Protein AF-M8AW93-F1 (afdb_monomer)

Mean predicted aligned error: 7.84 Å

Solvent-accessible surface area (backbone atoms only — not comparable to full-atom values): 12312 Å² total; per-residue (Å²): 135,83,82,76,62,64,69,62,54,54,52,53,43,54,54,53,58,73,74,36,59,74,46,85,52,100,87,55,59,28,34,50,54,98,71,26,63,33,44,66,67,55,52,46,51,49,55,50,44,71,74,68,64,77,86,55,97,84,64,83,84,88,86,80,80,83,64,84,90,52,64,43,86,55,56,72,54,48,53,46,54,45,19,71,75,37,56,89,80,32,83,78,82,57,69,66,58,37,73,74,40,46,57,62,47,54,49,52,49,27,46,69,71,72,55,56,79,48,73,64,43,56,76,69,40,49,51,59,49,52,48,51,64,69,27,69,69,53,48,47,67,36,64,67,27,58,73,25,70,82,46,53,73,94,76,45,81,37,54,35,39,73,79,58,76,81,93,56,86,72,58,59,68,83,77,45,55,71,69,57,48,52,55,49,51,54,53,50,51,63,68,36,60,91,69,84,67,84,132

Foldseek 3Di:
DDPDPPVVLVVVLVVVQVPFDWDDDDPAIFGQDPQWTHGSVVVSVVVVCVVPPDDDPLDDDDDDDDDPPGDGLCDLLVLLLCCVVCVLRGDDDDLVVCVVPVLVVLQVVCVSSVNHDDPVCVVVCVSVVVCVCPPLVNVCPDPCQVANFDDQDVHNTDRSVVVRDPSDDPPCPVPDDPVRVVVVQVVVCVSCPPSPDDD

Sequence (199 aa):
MAEINHDAAEEGDRQLLSTLPKKERMWKPFFLYRGCWLTPRAVTSITLLQSQFAPRPDDVVLATFPNWHYMNKDHVRGYWEQSVAEPHRVLFLKYDDMMADAGKHVKMIAEFLRVPFTGEEVSGGAVEEVVSRCSFENLKSLLVNSSGVSDRIGGMPMENSSYFRAGKVGDWKTHLTEEMAKKLDCIVEEKLRGSGLTF

Nearest PDB structures (foldseek):
  5mex-assembly1_A  TM=8.582E-01  e=3.001E-10  Arabidopsis thaliana
  8k9y-assembly2_B  TM=8.309E-01  e=9.172E-10  Arabidopsis thaliana
  5x2b-assembly9_I  TM=7.507E-01  e=3.014E-04  Mus musculus

Secondary structure (DSSP, 8-state):
-----HHHHHHHHHHHHHHS-EE--SSS-EEEETTEEE-HHHHHHHHHHHHH----TT---------GGG--TTHHHHHHHHHHH-TTT-----HHHHHH-HHHHHHHHHHHTT-PPPHHHHHTTHHHHHHHHTSHHHHHHSHHHHT-EEE-GGGS-EEGGGG-S---TTGGGGTS-HHHHHHHHHHHHHHHTTS----

Organism: Aegilops tauschii (NCBI:txid37682)

InterPro domains:
  IPR000863 Sulfotransferase domain [PF00685] (74-196)
  IPR027417 P-loop containing nucleoside triphosphate hydrolase [G3DSA:3.40.50.300] (4-67)
  IPR027417 P-loop containing nucleoside triphosphate hydrolase [G3DSA:3.40.50.300] (68-199)
  IPR027417 P-loop containing nucleoside triphosphate hydrolase [SSF52540] (30-199)

pLDDT: mean 85.07, std 14.5, range [30.48, 98.12]

Radius of gyration: 20.53 Å; Cα contacts (8 Å, |Δi|>4): 138; chains: 1; bounding box: 44×47×45 Å

Structure (mmCIF, N/CA/C/O backbone):
data_AF-M8AW93-F1
#
_entry.id   AF-M8AW93-F1
#
loop_
_atom_site.group_PDB
_atom_site.id
_atom_site.type_symbol
_atom_site.label_atom_id
_atom_site.label_alt_id
_atom_site.label_comp_id
_atom_site.label_asym_id
_atom_site.label_entity_id
_atom_site.label_seq_id
_atom_site.pdbx_PDB_ins_code
_atom_site.Cartn_x
_atom_site.Cartn_y
_atom_site.Cartn_z
_atom_site.occupancy
_atom_site.B_iso_or_equiv
_atom_site.auth_seq_id
_atom_site.auth_comp_id
_atom_site.auth_asym_id
_atom_site.auth_atom_id
_atom_site.pdbx_PDB_model_num
ATOM 1 N N . MET A 1 1 ? 13.516 -27.901 15.321 1.00 30.48 1 MET A N 1
ATOM 2 C CA . MET A 1 1 ? 14.362 -26.937 14.591 1.00 30.48 1 MET A CA 1
ATOM 3 C C . MET A 1 1 ? 15.003 -27.700 13.451 1.00 30.48 1 MET A C 1
ATOM 5 O O . MET A 1 1 ? 15.759 -28.616 13.732 1.00 30.48 1 MET A O 1
ATOM 9 N N . ALA A 1 2 ? 14.617 -27.425 12.207 1.00 34.12 2 ALA A N 1
ATOM 10 C CA . ALA A 1 2 ? 15.331 -27.963 11.054 1.00 34.12 2 ALA A CA 1
ATOM 11 C C . ALA A 1 2 ? 16.484 -27.001 10.752 1.00 34.12 2 ALA A C 1
ATOM 13 O O . ALA A 1 2 ? 16.244 -25.813 10.539 1.00 34.12 2 ALA A O 1
ATOM 14 N N . GLU A 1 3 ? 17.719 -27.494 10.810 1.00 32.00 3 GLU A N 1
ATOM 15 C CA . GLU A 1 3 ? 18.889 -26.755 10.341 1.00 32.00 3 GLU A CA 1
ATOM 16 C C . GLU A 1 3 ? 18.734 -26.530 8.835 1.00 32.00 3 GLU A C 1
ATOM 18 O O . GLU A 1 3 ? 18.676 -27.475 8.048 1.00 32.00 3 GLU A O 1
ATOM 23 N N . ILE A 1 4 ? 18.605 -25.267 8.430 1.00 46.09 4 ILE A N 1
ATOM 24 C CA . ILE A 1 4 ? 18.638 -24.893 7.019 1.00 46.09 4 ILE A CA 1
ATOM 25 C C . ILE A 1 4 ? 20.086 -25.075 6.568 1.00 46.09 4 ILE A C 1
ATOM 27 O O . ILE A 1 4 ? 20.964 -24.308 6.960 1.00 46.09 4 ILE A O 1
ATOM 31 N N . ASN A 1 5 ? 20.337 -26.112 5.769 1.00 44.53 5 ASN A N 1
ATOM 32 C CA . ASN A 1 5 ? 21.631 -26.325 5.136 1.00 44.53 5 ASN A CA 1
ATOM 33 C C . ASN A 1 5 ? 21.857 -25.216 4.095 1.00 44.53 5 ASN A C 1
ATOM 35 O O . ASN A 1 5 ? 21.320 -25.265 2.985 1.00 44.53 5 ASN A O 1
ATOM 39 N N . HIS A 1 6 ? 22.601 -24.188 4.500 1.00 47.56 6 HIS A N 1
ATOM 40 C CA . HIS A 1 6 ? 22.801 -22.957 3.741 1.00 47.56 6 HIS A CA 1
ATOM 41 C C . HIS A 1 6 ? 23.477 -23.212 2.380 1.00 47.56 6 HIS A C 1
ATOM 43 O O . HIS A 1 6 ? 23.174 -22.519 1.409 1.00 47.56 6 HIS A O 1
ATOM 49 N N . ASP A 1 7 ? 24.303 -24.259 2.289 1.00 45.78 7 ASP A N 1
ATOM 50 C CA . ASP A 1 7 ? 25.082 -24.600 1.095 1.00 45.78 7 ASP A CA 1
ATOM 51 C C . ASP A 1 7 ? 24.220 -25.232 -0.013 1.00 45.78 7 ASP A C 1
ATOM 53 O O . ASP A 1 7 ? 24.406 -24.954 -1.197 1.00 45.78 7 ASP A O 1
ATOM 57 N N . ALA A 1 8 ? 23.217 -26.038 0.354 1.00 50.47 8 ALA A N 1
ATOM 58 C CA . ALA A 1 8 ? 22.296 -26.650 -0.609 1.00 50.47 8 ALA A CA 1
ATOM 59 C C . ALA A 1 8 ? 21.296 -25.634 -1.192 1.00 50.47 8 ALA A C 1
ATOM 61 O O . ALA A 1 8 ? 20.907 -25.739 -2.358 1.00 50.47 8 ALA A O 1
ATOM 62 N N . ALA A 1 9 ? 20.894 -24.641 -0.390 1.00 54.00 9 ALA A N 1
ATOM 63 C CA . ALA A 1 9 ? 20.022 -23.554 -0.831 1.00 54.00 9 ALA A CA 1
ATOM 64 C C . ALA A 1 9 ? 20.740 -22.626 -1.828 1.00 54.00 9 ALA A C 1
ATOM 66 O O . ALA A 1 9 ? 20.164 -22.263 -2.853 1.00 54.00 9 ALA A O 1
ATOM 67 N N . GLU A 1 10 ? 22.017 -22.309 -1.582 1.00 57.44 10 GLU A N 1
ATOM 68 C CA . GLU A 1 10 ? 22.812 -21.483 -2.496 1.00 57.44 10 GLU A CA 1
ATOM 69 C C . GLU A 1 10 ? 23.076 -22.154 -3.853 1.00 57.44 10 GLU A C 1
ATOM 71 O O . GLU A 1 10 ? 23.044 -21.478 -4.884 1.00 57.44 10 GLU A O 1
ATOM 76 N N . GLU A 1 11 ? 23.315 -23.468 -3.884 1.00 60.50 11 GLU A N 1
ATOM 77 C CA . GLU A 1 11 ? 23.553 -24.199 -5.136 1.00 60.50 11 GLU A CA 1
ATOM 78 C C . GLU A 1 11 ? 22.271 -24.312 -5.984 1.00 60.50 11 GLU A C 1
ATOM 80 O O . GLU A 1 11 ? 22.294 -24.070 -7.196 1.00 60.50 11 GLU A O 1
ATOM 85 N N . GLY A 1 12 ? 21.125 -24.586 -5.346 1.00 64.19 12 GLY A N 1
ATOM 86 C CA . GLY A 1 12 ? 19.818 -24.623 -6.013 1.00 64.19 12 GLY A CA 1
ATOM 87 C C . GLY A 1 12 ? 19.421 -23.274 -6.623 1.00 64.19 12 GLY A C 1
ATOM 88 O O . GLY A 1 12 ? 18.914 -23.214 -7.747 1.00 64.19 12 GLY A O 1
ATOM 89 N N . ASP A 1 13 ? 19.727 -22.177 -5.932 1.00 74.00 13 ASP A N 1
ATOM 90 C CA . ASP A 1 13 ? 19.487 -20.826 -6.436 1.00 74.00 13 ASP A CA 1
ATOM 91 C C . ASP A 1 13 ? 20.374 -20.480 -7.635 1.00 74.00 13 ASP A C 1
ATOM 93 O O . ASP A 1 13 ? 19.899 -19.894 -8.614 1.00 74.00 13 ASP A O 1
ATOM 97 N N . ARG A 1 14 ? 21.656 -20.869 -7.608 1.00 77.44 14 ARG A N 1
ATOM 98 C CA . ARG A 1 14 ? 22.574 -20.677 -8.744 1.00 77.44 14 ARG A CA 1
ATOM 99 C C . ARG A 1 14 ? 22.106 -21.450 -9.970 1.00 77.44 14 ARG A C 1
ATOM 101 O O . ARG A 1 14 ? 22.127 -20.901 -11.075 1.00 77.44 14 ARG A O 1
ATOM 108 N N . GLN A 1 15 ? 21.633 -22.682 -9.778 1.00 83.81 15 GLN A N 1
ATOM 109 C CA . GLN A 1 15 ? 21.078 -23.485 -10.861 1.00 83.81 15 GLN A CA 1
ATOM 110 C C . GLN A 1 15 ? 19.826 -22.826 -11.448 1.00 83.81 15 GLN A C 1
ATOM 112 O O . GLN A 1 15 ? 19.762 -22.635 -12.663 1.00 83.81 15 GLN A O 1
ATOM 117 N N . LEU A 1 16 ? 18.869 -22.400 -10.617 1.00 87.44 16 LEU A N 1
ATOM 118 C CA . LEU A 1 16 ? 17.669 -21.711 -11.095 1.00 87.44 16 LEU A CA 1
ATOM 119 C C . LEU A 1 16 ? 18.030 -20.452 -11.888 1.00 87.44 16 LEU A C 1
ATOM 121 O O . LEU A 1 16 ? 17.587 -20.297 -13.027 1.00 87.44 16 LEU A O 1
ATOM 125 N N . LEU A 1 17 ? 18.861 -19.573 -11.324 1.00 88.62 17 LEU A N 1
ATOM 126 C CA . LEU A 1 17 ? 19.260 -18.322 -11.971 1.00 88.62 17 LEU A CA 1
ATOM 127 C C . LEU A 1 17 ? 19.926 -18.561 -13.332 1.00 88.62 17 LEU A C 1
ATOM 129 O O . LEU A 1 17 ? 19.690 -17.788 -14.257 1.00 88.62 17 LEU A O 1
ATOM 133 N N . SER A 1 18 ? 20.694 -19.645 -13.487 1.00 88.12 18 SER A N 1
ATOM 134 C CA . SER A 1 18 ? 21.334 -19.992 -14.763 1.00 88.12 18 SER A CA 1
ATOM 135 C C . SER A 1 18 ? 20.341 -20.308 -15.893 1.00 88.12 18 SER A C 1
ATOM 137 O O . SER A 1 18 ? 20.674 -20.135 -17.064 1.00 88.12 18 SER A O 1
ATOM 139 N N . THR A 1 19 ? 19.116 -20.724 -15.553 1.00 92.69 19 THR A N 1
ATOM 140 C CA . THR A 1 19 ? 18.063 -21.079 -16.524 1.00 92.69 19 THR A CA 1
ATOM 141 C C . THR A 1 19 ? 17.169 -19.905 -16.925 1.00 92.69 19 THR A C 1
ATOM 143 O O . THR A 1 19 ? 16.455 -19.985 -17.925 1.00 92.69 19 THR A O 1
ATOM 146 N N . LEU A 1 20 ? 17.180 -18.812 -16.156 1.00 93.25 20 LEU A N 1
ATOM 147 C CA . LEU A 1 20 ? 16.280 -17.682 -16.368 1.00 93.25 20 LEU A CA 1
ATOM 148 C C . LEU A 1 20 ? 16.850 -16.686 -17.394 1.00 93.25 20 LEU A C 1
ATOM 150 O O . LEU A 1 20 ? 18.057 -16.427 -17.401 1.00 93.25 20 LEU A O 1
ATOM 154 N N . PRO A 1 21 ? 15.999 -16.038 -18.219 1.00 94.19 21 PRO A N 1
ATOM 155 C CA . PRO A 1 21 ? 16.443 -14.954 -19.089 1.00 94.19 21 PRO A CA 1
ATOM 156 C C . PRO A 1 21 ? 17.111 -13.834 -18.285 1.00 94.19 21 PRO A C 1
ATOM 158 O O . PRO A 1 21 ? 16.543 -13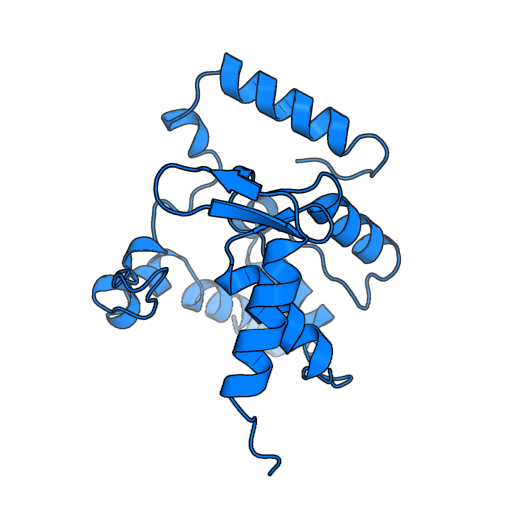.339 -17.308 1.00 94.19 21 PRO A O 1
ATOM 161 N N . LYS A 1 22 ? 18.301 -13.408 -18.722 1.00 92.12 22 LYS A N 1
ATOM 162 C CA . LYS A 1 22 ? 19.130 -12.400 -18.048 1.00 92.12 22 LYS A CA 1
ATOM 163 C C . LYS A 1 22 ? 19.185 -11.098 -18.847 1.00 92.12 22 LYS A C 1
ATOM 165 O O . LYS A 1 22 ? 19.356 -11.117 -20.064 1.00 92.12 22 LYS A O 1
ATOM 170 N N . LYS A 1 23 ? 19.111 -9.957 -18.158 1.00 88.81 23 LYS A N 1
ATOM 171 C CA . LYS A 1 23 ? 19.333 -8.620 -18.723 1.00 88.81 23 LYS A CA 1
ATOM 172 C C . LYS A 1 23 ? 20.360 -7.857 -17.897 1.00 88.81 23 LYS A C 1
ATOM 174 O O . LYS A 1 23 ? 20.153 -7.635 -16.705 1.00 88.81 23 LYS A O 1
ATOM 179 N N . GLU A 1 24 ? 21.434 -7.413 -18.542 1.00 86.75 24 GLU A N 1
ATOM 180 C CA . GLU A 1 24 ? 22.442 -6.569 -17.897 1.00 86.75 24 GLU A CA 1
ATOM 181 C C . GLU A 1 24 ? 21.905 -5.144 -17.678 1.00 86.75 24 GLU A C 1
ATOM 183 O O . GLU A 1 24 ? 21.213 -4.565 -18.523 1.00 86.75 24 GLU A O 1
ATOM 188 N N . ARG A 1 25 ? 22.201 -4.583 -16.506 1.00 77.69 25 ARG A N 1
ATOM 189 C CA . ARG A 1 25 ? 21.868 -3.212 -16.086 1.00 77.69 25 ARG A CA 1
ATOM 190 C C . ARG A 1 25 ? 23.104 -2.607 -15.415 1.00 77.69 25 ARG A C 1
ATOM 192 O O . ARG A 1 25 ? 24.044 -3.331 -15.116 1.00 77.69 25 ARG A O 1
ATOM 199 N N . MET A 1 26 ? 23.088 -1.296 -15.152 1.00 62.16 26 MET A N 1
ATOM 200 C CA . MET A 1 26 ? 24.273 -0.522 -14.728 1.00 62.16 26 MET A CA 1
ATOM 201 C C . MET A 1 26 ? 25.107 -1.132 -13.591 1.00 62.16 26 MET A C 1
ATOM 203 O O . MET A 1 26 ? 26.308 -0.904 -13.570 1.00 62.16 26 MET A O 1
ATOM 207 N N . TRP A 1 27 ? 24.505 -1.880 -12.661 1.00 65.06 27 TRP A N 1
ATOM 208 C CA . TRP A 1 27 ? 25.217 -2.345 -11.463 1.00 65.06 27 TRP A CA 1
ATOM 209 C C . TRP A 1 27 ? 25.122 -3.851 -11.204 1.00 65.06 27 TRP A C 1
ATOM 211 O O . TRP A 1 27 ? 26.040 -4.411 -10.612 1.00 65.06 27 TRP A O 1
ATOM 221 N N . LYS A 1 28 ? 24.034 -4.520 -11.615 1.00 75.75 28 LYS A N 1
ATOM 222 C CA . LYS A 1 28 ? 23.823 -5.971 -11.455 1.00 75.75 28 LYS A CA 1
ATOM 223 C C . LYS A 1 28 ? 22.889 -6.509 -12.548 1.00 75.75 28 LYS A C 1
ATOM 225 O O . LYS A 1 28 ? 22.019 -5.758 -13.000 1.00 75.75 28 LYS A O 1
ATOM 230 N N . PRO A 1 29 ? 23.012 -7.791 -12.934 1.00 85.12 29 PRO A N 1
ATOM 231 C CA . PRO A 1 29 ? 22.059 -8.429 -13.832 1.00 85.12 29 PRO A CA 1
ATOM 232 C C . PRO A 1 29 ? 20.681 -8.573 -13.179 1.00 85.12 29 PRO A C 1
ATOM 234 O O . PRO A 1 29 ? 20.562 -8.772 -11.968 1.00 85.12 29 PRO A O 1
ATOM 237 N N . PHE A 1 30 ? 19.643 -8.512 -14.007 1.00 87.19 30 PHE A N 1
ATOM 238 C CA . PHE A 1 30 ? 18.267 -8.836 -13.644 1.00 87.19 30 PHE A CA 1
ATOM 239 C C . PHE A 1 30 ? 17.842 -10.124 -14.345 1.00 87.19 30 PHE A C 1
ATOM 241 O O . PHE A 1 30 ? 18.219 -10.358 -15.493 1.00 87.19 30 PHE A O 1
ATOM 248 N N . PHE A 1 31 ? 17.023 -10.921 -13.669 1.00 90.25 31 PHE A N 1
ATOM 249 C CA . PHE A 1 31 ? 16.517 -12.203 -14.144 1.00 90.25 31 PHE A CA 1
ATOM 250 C C . PHE A 1 31 ? 15.001 -12.133 -14.280 1.00 90.25 31 PHE A C 1
ATOM 252 O O . PHE A 1 31 ? 14.321 -11.601 -13.399 1.00 90.25 31 PHE A O 1
ATOM 259 N N . LEU A 1 32 ? 14.472 -12.640 -15.391 1.00 89.81 32 LEU A N 1
ATOM 260 C CA . LEU A 1 32 ? 13.034 -12.713 -15.616 1.00 89.81 32 LEU A CA 1
ATOM 261 C C . LEU A 1 32 ? 12.466 -13.930 -14.878 1.00 89.81 32 LEU A C 1
ATOM 263 O O . LEU A 1 32 ? 12.591 -15.055 -15.353 1.00 89.81 32 LEU A O 1
ATOM 267 N N . TYR A 1 33 ? 11.818 -13.705 -13.738 1.00 88.25 33 TYR A N 1
ATOM 268 C CA . TYR A 1 33 ? 11.162 -14.743 -12.944 1.00 88.25 33 TYR A CA 1
ATOM 269 C C . TYR A 1 33 ? 9.667 -14.440 -12.823 1.00 88.25 33 TYR A C 1
ATOM 271 O O . TYR A 1 33 ? 9.281 -13.364 -12.367 1.00 88.25 33 TYR A O 1
ATOM 279 N N . ARG A 1 34 ? 8.818 -15.378 -13.268 1.00 85.50 34 ARG A N 1
ATOM 280 C CA . ARG A 1 34 ? 7.342 -15.252 -13.261 1.00 85.50 34 ARG A CA 1
ATOM 281 C C . ARG A 1 34 ? 6.830 -13.921 -13.845 1.00 85.50 34 ARG A C 1
ATOM 283 O O . ARG A 1 34 ? 5.916 -13.301 -13.315 1.00 85.50 34 ARG A O 1
ATOM 290 N N . GLY A 1 35 ? 7.452 -13.475 -14.939 1.00 84.56 35 GLY A N 1
ATOM 291 C CA . GLY A 1 35 ? 7.091 -12.246 -15.654 1.00 84.56 35 GLY A CA 1
ATOM 292 C C . GLY A 1 35 ? 7.710 -10.954 -15.104 1.00 84.56 35 GLY A C 1
ATOM 293 O O . GLY A 1 35 ? 7.574 -9.913 -15.743 1.00 84.56 35 GLY A O 1
ATOM 294 N N . CYS A 1 36 ? 8.443 -11.005 -13.986 1.00 84.75 36 CYS A N 1
ATOM 295 C CA . CYS A 1 36 ? 9.094 -9.845 -13.373 1.00 84.75 36 CYS A CA 1
ATOM 296 C C . CYS A 1 36 ? 10.611 -9.874 -13.533 1.00 84.75 36 CYS A C 1
ATOM 298 O O . CYS A 1 36 ? 11.247 -10.909 -13.348 1.00 84.75 36 CYS A O 1
ATOM 300 N N . TRP A 1 37 ? 11.199 -8.713 -13.823 1.00 86.56 37 TRP A N 1
ATOM 301 C CA . TRP A 1 37 ? 12.649 -8.540 -13.822 1.00 86.56 37 TRP A CA 1
ATOM 302 C C . TRP A 1 37 ? 13.126 -8.262 -12.401 1.00 86.56 37 TRP A C 1
ATOM 304 O O . TRP A 1 37 ? 12.869 -7.191 -11.855 1.00 86.56 37 TRP A O 1
ATOM 314 N N . LEU A 1 38 ? 13.844 -9.219 -11.819 1.00 85.12 38 LEU A N 1
ATOM 315 C CA . LEU A 1 38 ? 14.238 -9.207 -10.414 1.00 85.12 38 LEU A CA 1
ATOM 316 C C . LEU A 1 38 ? 15.750 -9.353 -10.250 1.00 85.12 38 LEU A C 1
ATOM 318 O O . LEU A 1 38 ? 16.440 -9.904 -11.106 1.00 85.12 38 LEU A O 1
ATOM 322 N N . THR A 1 39 ? 16.274 -8.861 -9.130 1.00 84.69 39 THR A N 1
ATOM 323 C CA . THR A 1 39 ? 17.669 -9.124 -8.755 1.00 84.69 39 THR A CA 1
ATOM 324 C C . THR A 1 39 ? 17.830 -10.589 -8.321 1.00 84.69 39 THR A C 1
ATOM 326 O O . THR A 1 39 ? 16.856 -11.176 -7.845 1.00 84.69 39 THR A O 1
ATOM 329 N N . PRO A 1 40 ? 19.040 -11.178 -8.399 1.00 85.12 40 PRO A N 1
ATOM 330 C CA . PRO A 1 40 ? 19.299 -12.539 -7.919 1.00 85.12 40 PRO A CA 1
ATOM 331 C C . PRO A 1 40 ? 18.771 -12.788 -6.508 1.00 85.12 40 PRO A C 1
ATOM 333 O O . PRO A 1 40 ? 18.030 -13.733 -6.272 1.00 85.12 40 PRO A O 1
ATOM 336 N N . ARG A 1 41 ? 19.071 -11.857 -5.591 1.00 83.00 41 ARG A N 1
ATOM 337 C CA . ARG A 1 41 ? 18.625 -11.923 -4.198 1.00 83.00 41 ARG A CA 1
ATOM 338 C C . ARG A 1 41 ? 17.103 -11.950 -4.087 1.00 83.00 41 ARG A C 1
ATOM 340 O O . ARG A 1 41 ? 16.586 -12.699 -3.276 1.00 83.00 41 ARG A O 1
ATOM 347 N N . ALA A 1 42 ? 16.390 -11.159 -4.890 1.00 85.38 42 ALA A N 1
ATOM 348 C CA . ALA A 1 42 ? 14.931 -11.165 -4.875 1.00 85.38 42 ALA A CA 1
ATOM 349 C C . ALA A 1 42 ? 14.356 -12.494 -5.391 1.00 85.38 42 ALA A C 1
ATOM 351 O O . ALA A 1 42 ? 13.407 -12.993 -4.798 1.00 85.38 42 ALA A O 1
ATOM 352 N N . VAL A 1 43 ? 14.939 -13.092 -6.439 1.00 87.50 43 VAL A N 1
ATOM 353 C CA . VAL A 1 43 ? 14.517 -14.417 -6.934 1.00 87.50 43 VAL A CA 1
ATOM 354 C C . VAL A 1 43 ? 14.708 -15.479 -5.849 1.00 87.50 43 VAL A C 1
ATOM 356 O O . VAL A 1 43 ? 13.733 -16.136 -5.497 1.00 87.50 43 VAL A O 1
ATOM 359 N N . THR A 1 44 ? 15.905 -15.561 -5.257 1.00 87.44 44 THR A N 1
ATOM 360 C CA . THR A 1 44 ? 16.221 -16.422 -4.101 1.00 87.44 44 THR A CA 1
ATOM 361 C C . THR A 1 44 ? 15.260 -16.207 -2.931 1.00 87.44 44 THR A C 1
ATOM 363 O O . THR A 1 44 ? 14.720 -17.146 -2.357 1.00 87.44 44 THR A O 1
ATOM 366 N N . SER A 1 45 ? 15.009 -14.955 -2.539 1.00 86.62 45 SER A N 1
ATOM 367 C CA . SER A 1 45 ? 14.103 -14.679 -1.422 1.00 86.62 45 SER A CA 1
ATOM 368 C C . SER A 1 45 ? 12.675 -15.129 -1.730 1.00 86.62 45 SER A C 1
ATOM 370 O O . SER A 1 45 ? 11.998 -15.636 -0.842 1.00 86.62 45 SER A O 1
ATOM 372 N N . ILE A 1 46 ? 12.212 -14.992 -2.976 1.00 88.75 46 ILE A N 1
ATOM 373 C CA . ILE A 1 46 ? 10.877 -15.448 -3.375 1.00 88.75 46 ILE A CA 1
ATOM 374 C C . ILE A 1 46 ? 10.792 -16.976 -3.381 1.00 88.75 46 ILE A C 1
ATOM 376 O O . ILE A 1 46 ? 9.794 -17.507 -2.900 1.00 88.75 46 ILE A O 1
ATOM 380 N N . THR A 1 47 ? 11.791 -17.691 -3.902 1.00 89.12 47 THR A N 1
ATOM 381 C CA . THR A 1 47 ? 11.802 -19.167 -3.889 1.00 89.12 47 THR A CA 1
ATOM 382 C C . THR A 1 47 ? 11.833 -19.706 -2.462 1.00 89.12 47 THR A C 1
ATOM 384 O O . THR A 1 47 ? 11.083 -20.626 -2.125 1.00 89.12 47 THR A O 1
ATOM 387 N N . LEU A 1 48 ? 12.625 -19.079 -1.591 1.00 89.25 48 LEU A N 1
ATOM 388 C CA . LEU A 1 48 ? 12.679 -19.410 -0.172 1.00 89.25 48 LEU A CA 1
ATOM 389 C C . LEU A 1 48 ? 11.334 -19.165 0.523 1.00 89.25 48 LEU A C 1
ATOM 391 O O . LEU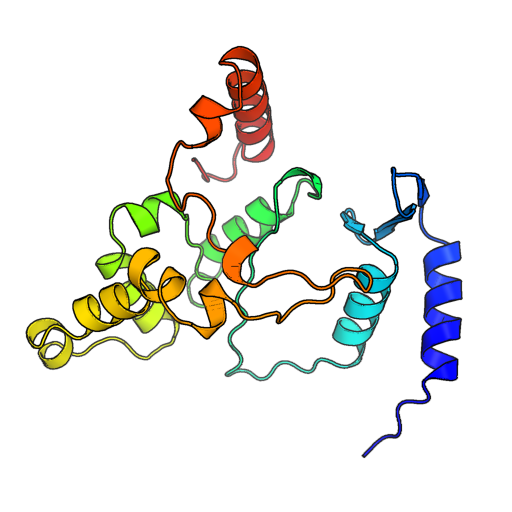 A 1 48 ? 10.800 -20.064 1.166 1.00 89.25 48 LEU A O 1
ATOM 395 N N . LEU A 1 49 ? 10.739 -17.982 0.340 1.00 90.25 49 LEU A N 1
ATOM 396 C CA . LEU A 1 49 ? 9.417 -17.677 0.890 1.00 90.25 49 LEU A CA 1
ATOM 397 C C . LEU A 1 49 ? 8.364 -18.667 0.379 1.00 90.25 49 LEU A C 1
ATOM 399 O O . LEU A 1 49 ? 7.592 -19.188 1.168 1.00 90.25 49 LEU A O 1
ATOM 403 N N . GLN A 1 50 ? 8.357 -18.997 -0.912 1.00 89.88 50 GLN A N 1
ATOM 404 C CA . GLN A 1 50 ? 7.390 -19.944 -1.481 1.00 89.88 50 GLN A CA 1
ATOM 405 C C . GLN A 1 50 ? 7.532 -21.369 -0.937 1.00 89.88 50 GLN A C 1
ATOM 407 O O . GLN A 1 50 ? 6.545 -22.099 -0.912 1.00 89.88 50 GLN A O 1
ATOM 412 N N . SER A 1 51 ? 8.737 -21.773 -0.532 1.00 90.94 51 SER A N 1
ATOM 413 C CA . SER A 1 51 ? 8.996 -23.116 -0.000 1.00 90.94 51 SER A CA 1
ATOM 414 C C . SER A 1 51 ? 8.797 -23.222 1.511 1.00 90.94 51 SER A C 1
ATOM 416 O O . SER A 1 51 ? 8.483 -24.305 1.997 1.00 90.94 51 SER A O 1
ATOM 418 N N . GLN A 1 52 ? 8.977 -22.126 2.254 1.00 93.88 52 GLN A N 1
ATOM 419 C CA . GLN A 1 52 ? 9.025 -22.159 3.720 1.00 93.88 52 GLN A CA 1
ATOM 420 C C . GLN A 1 52 ? 7.906 -21.374 4.405 1.00 93.88 52 GLN A C 1
ATOM 422 O O . GLN A 1 52 ? 7.602 -21.641 5.567 1.00 93.88 52 GLN A O 1
ATOM 427 N N . PHE A 1 53 ? 7.294 -20.401 3.730 1.00 93.50 53 PHE A N 1
ATOM 428 C CA . PHE A 1 53 ? 6.248 -19.585 4.331 1.00 93.50 53 PHE A CA 1
ATOM 429 C C . PHE A 1 53 ? 4.920 -20.347 4.356 1.00 93.50 53 PHE A C 1
ATOM 431 O O . PHE A 1 53 ? 4.307 -20.596 3.318 1.00 93.50 53 PHE A O 1
ATOM 438 N N . ALA A 1 54 ? 4.468 -20.689 5.560 1.00 94.62 54 ALA A N 1
ATOM 439 C CA . ALA A 1 54 ? 3.154 -21.263 5.808 1.00 94.62 54 ALA A CA 1
ATOM 440 C C . ALA A 1 54 ? 2.234 -20.174 6.393 1.00 94.62 54 ALA A C 1
ATOM 442 O O . ALA A 1 54 ? 2.348 -19.888 7.588 1.00 94.62 54 ALA A O 1
ATOM 443 N N . PRO A 1 55 ? 1.357 -19.544 5.584 1.00 93.50 55 PRO A N 1
ATOM 444 C CA . PRO A 1 55 ? 0.453 -18.515 6.081 1.00 93.50 55 PRO A CA 1
ATOM 445 C C . PRO A 1 55 ? -0.567 -19.117 7.042 1.00 93.50 55 PRO A C 1
ATOM 447 O O . PRO A 1 55 ? -1.108 -20.203 6.813 1.00 93.50 55 PRO A O 1
ATOM 450 N N . ARG A 1 56 ? -0.869 -18.374 8.097 1.00 95.00 56 ARG A N 1
ATOM 451 C CA . ARG A 1 56 ? -1.950 -18.672 9.029 1.00 95.00 56 ARG A CA 1
ATOM 452 C C . ARG A 1 56 ? -3.214 -17.909 8.621 1.00 95.00 56 ARG A C 1
ATOM 454 O O . ARG A 1 56 ? -3.116 -16.875 7.961 1.00 95.00 56 ARG A O 1
ATOM 461 N N . PRO A 1 57 ? -4.412 -18.382 9.004 1.00 92.00 57 PRO A N 1
ATOM 462 C CA . PRO A 1 57 ? -5.663 -17.701 8.661 1.00 92.00 57 PRO A CA 1
ATOM 463 C C . PRO A 1 57 ? -5.787 -16.270 9.210 1.00 92.00 57 PRO A C 1
ATOM 465 O O . PRO A 1 57 ? -6.559 -15.486 8.669 1.00 92.00 57 PRO A O 1
ATOM 468 N N . ASP A 1 58 ? -5.059 -15.949 10.280 1.00 91.19 58 ASP A N 1
ATOM 469 C CA . ASP A 1 58 ? -5.018 -14.648 10.955 1.00 91.19 58 ASP A CA 1
ATOM 470 C C . ASP A 1 58 ? -3.869 -13.742 10.478 1.00 91.19 58 ASP A C 1
ATOM 472 O O . ASP A 1 58 ? -3.732 -12.616 10.959 1.00 91.19 58 ASP A O 1
ATOM 476 N N . ASP A 1 59 ? -3.042 -14.201 9.533 1.00 94.38 59 ASP A N 1
ATOM 477 C CA . ASP A 1 59 ? -1.977 -13.374 8.974 1.00 94.38 59 ASP A CA 1
ATOM 478 C C . ASP A 1 59 ? -2.552 -12.276 8.069 1.00 94.38 59 ASP A C 1
ATOM 480 O O . ASP A 1 59 ? -3.410 -12.506 7.215 1.00 94.38 59 ASP A O 1
ATOM 484 N N . VAL A 1 60 ? -1.999 -11.072 8.206 1.00 94.31 60 VAL A N 1
ATOM 485 C CA . VAL A 1 60 ? -2.308 -9.926 7.349 1.00 94.31 60 VAL A CA 1
ATOM 486 C C . VAL A 1 60 ? -1.080 -9.600 6.518 1.00 94.31 60 VAL A C 1
ATOM 488 O O . VAL A 1 60 ? -0.004 -9.328 7.051 1.00 94.31 60 VAL A O 1
ATOM 491 N N . VAL A 1 61 ? -1.244 -9.596 5.197 1.00 94.44 61 VAL A N 1
ATOM 492 C CA . VAL A 1 61 ? -0.167 -9.270 4.259 1.00 94.44 61 VAL A CA 1
ATOM 493 C C . VAL A 1 61 ? -0.392 -7.873 3.694 1.00 94.44 61 VAL A C 1
ATOM 495 O O . VAL A 1 61 ? -1.366 -7.631 2.984 1.00 94.44 61 VAL A O 1
ATOM 498 N N . LEU A 1 62 ? 0.544 -6.961 3.965 1.00 93.38 62 LEU A N 1
ATOM 499 C CA . LEU A 1 62 ? 0.611 -5.671 3.287 1.00 93.38 62 LEU A CA 1
ATOM 500 C C . LEU A 1 62 ? 1.397 -5.827 1.980 1.00 93.38 62 LEU A C 1
ATOM 502 O O . LEU A 1 62 ? 2.614 -6.010 1.993 1.00 93.38 62 LEU A O 1
ATOM 506 N N . ALA A 1 63 ? 0.701 -5.736 0.849 1.00 90.56 63 ALA A N 1
ATOM 507 C CA . ALA A 1 63 ? 1.315 -5.748 -0.472 1.00 90.56 63 ALA A CA 1
ATOM 508 C C . ALA A 1 63 ? 1.463 -4.315 -1.000 1.00 90.56 63 ALA A C 1
ATOM 510 O O . ALA A 1 63 ? 0.475 -3.614 -1.211 1.00 90.56 63 ALA A O 1
ATOM 511 N N . THR A 1 64 ? 2.702 -3.883 -1.238 1.00 85.75 64 THR A N 1
ATOM 512 C CA . THR A 1 64 ? 3.014 -2.604 -1.890 1.00 85.75 64 THR A CA 1
ATOM 513 C C . THR A 1 64 ? 3.956 -2.830 -3.064 1.00 85.75 64 THR A C 1
ATOM 515 O O . THR A 1 64 ? 4.651 -3.846 -3.150 1.00 85.75 64 THR A O 1
ATOM 518 N N . PHE A 1 65 ? 3.975 -1.879 -3.995 1.00 74.25 65 PHE A N 1
ATOM 519 C CA . PHE A 1 65 ? 4.791 -1.982 -5.198 1.00 74.25 65 PHE A CA 1
ATOM 520 C C . PHE A 1 65 ? 5.855 -0.884 -5.200 1.00 74.25 65 PHE A C 1
ATOM 522 O O . PHE A 1 65 ? 5.507 0.298 -5.258 1.00 74.25 65 PHE A O 1
ATOM 529 N N . PRO A 1 66 ? 7.152 -1.232 -5.167 1.00 61.19 66 PRO A N 1
ATOM 530 C CA . PRO A 1 66 ? 8.198 -0.244 -5.354 1.00 61.19 66 PRO A CA 1
ATOM 531 C C . PRO A 1 66 ? 8.230 0.163 -6.830 1.00 61.19 66 PRO A C 1
ATOM 533 O O . PRO A 1 66 ? 8.477 -0.681 -7.681 1.00 61.19 66 PRO A O 1
ATOM 536 N N . ASN A 1 67 ? 7.986 1.448 -7.108 1.00 54.19 67 ASN A N 1
ATOM 537 C CA . ASN A 1 67 ? 8.206 2.170 -8.371 1.00 54.19 67 ASN A CA 1
ATOM 538 C C . ASN A 1 67 ? 7.944 1.395 -9.689 1.00 54.19 67 ASN A C 1
ATOM 540 O O . ASN A 1 67 ? 8.673 0.483 -10.067 1.00 54.19 67 ASN A O 1
ATOM 544 N N . TRP A 1 68 ? 6.997 1.894 -10.492 1.00 53.09 68 TRP A N 1
ATOM 545 C CA . TRP A 1 68 ? 6.431 1.314 -11.734 1.00 53.09 68 TRP A CA 1
ATOM 546 C C . TRP A 1 68 ? 7.401 0.717 -12.786 1.00 53.09 68 TRP A C 1
ATOM 548 O O . TRP A 1 68 ? 6.994 -0.036 -13.669 1.00 53.09 68 TRP A O 1
ATOM 558 N N . HIS A 1 69 ? 8.697 1.025 -12.716 1.00 49.47 69 HIS A N 1
ATOM 559 C CA . HIS A 1 69 ? 9.720 0.623 -13.686 1.00 49.47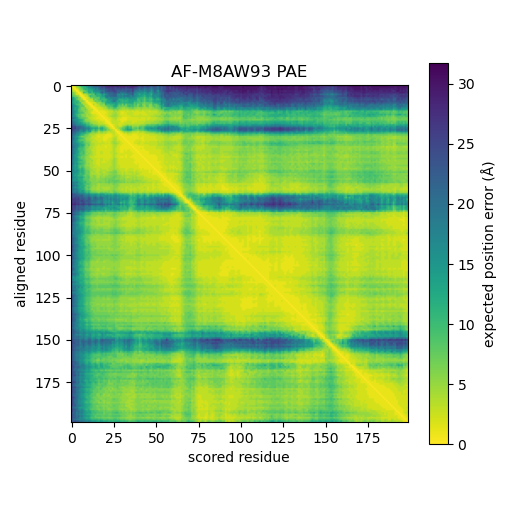 69 HIS A CA 1
ATOM 560 C C . HIS A 1 69 ? 10.077 -0.877 -13.655 1.00 49.47 69 HIS A C 1
ATOM 562 O O . HIS A 1 69 ? 10.731 -1.359 -14.581 1.00 49.47 69 HIS A O 1
ATOM 568 N N . TYR A 1 70 ? 9.648 -1.620 -12.629 1.00 51.75 70 TYR A N 1
ATOM 569 C CA . TYR A 1 70 ? 9.948 -3.051 -12.460 1.00 51.75 70 TYR A CA 1
ATOM 570 C C . TYR A 1 70 ? 8.786 -3.993 -12.829 1.00 51.75 70 TYR A C 1
ATOM 572 O O . TYR A 1 70 ? 8.881 -5.200 -12.612 1.00 51.75 70 TYR A O 1
ATOM 580 N N . MET A 1 71 ? 7.680 -3.470 -13.371 1.00 55.91 71 MET A N 1
ATOM 581 C CA . MET A 1 71 ? 6.401 -4.190 -13.364 1.00 55.91 71 MET A CA 1
ATOM 582 C C . MET A 1 71 ? 6.130 -5.077 -14.589 1.00 55.91 71 MET A C 1
ATOM 584 O O . MET A 1 71 ? 6.218 -4.628 -15.736 1.00 55.91 71 MET A O 1
ATOM 588 N N . ASN A 1 72 ? 5.673 -6.309 -14.320 1.00 60.28 72 ASN A N 1
ATOM 589 C CA . ASN A 1 72 ? 4.820 -7.085 -15.226 1.00 60.28 72 ASN A CA 1
ATOM 590 C C . ASN A 1 72 ? 3.439 -6.401 -15.360 1.00 60.28 72 ASN A C 1
ATOM 592 O O . ASN A 1 72 ? 2.995 -5.701 -14.448 1.00 60.28 72 ASN A O 1
ATOM 596 N N . LYS A 1 73 ? 2.760 -6.596 -16.495 1.00 57.19 73 LYS A N 1
ATOM 597 C CA . LYS A 1 73 ? 1.476 -5.970 -16.854 1.00 57.19 73 LYS A CA 1
ATOM 598 C C . LYS A 1 73 ? 0.332 -6.282 -15.874 1.00 57.19 73 LYS A C 1
ATOM 600 O O . LYS A 1 73 ? -0.598 -5.487 -15.797 1.00 57.19 73 LYS A O 1
ATOM 605 N N . ASP A 1 74 ? 0.443 -7.348 -15.084 1.00 67.25 74 ASP A N 1
ATOM 606 C CA . ASP A 1 74 ? -0.706 -7.933 -14.380 1.00 67.25 74 ASP A CA 1
ATOM 607 C C . ASP A 1 74 ? -0.769 -7.644 -12.871 1.00 67.25 74 ASP A C 1
ATOM 609 O O . ASP A 1 74 ? -1.717 -8.056 -12.216 1.00 67.25 74 ASP A O 1
ATOM 613 N N . HIS A 1 75 ? 0.198 -6.942 -12.269 1.00 76.12 75 HIS A N 1
ATOM 614 C CA . HIS A 1 75 ? 0.253 -6.856 -10.798 1.00 76.12 75 HIS A CA 1
ATOM 615 C C . HIS A 1 75 ? -0.820 -5.963 -10.173 1.00 76.12 75 HIS A C 1
ATOM 617 O O . HIS A 1 75 ? -1.599 -6.442 -9.355 1.00 76.12 75 HIS A O 1
ATOM 623 N N . VAL A 1 76 ? -0.886 -4.679 -10.542 1.00 83.38 76 VAL A N 1
ATOM 624 C CA . VAL A 1 76 ? -1.914 -3.776 -9.986 1.00 83.38 76 VAL A CA 1
ATOM 625 C C . VAL A 1 76 ? -3.304 -4.264 -10.367 1.00 83.38 76 VAL A C 1
ATOM 627 O O . VAL A 1 76 ? -4.197 -4.321 -9.528 1.00 83.38 76 VAL A O 1
ATOM 630 N N . ARG A 1 77 ? -3.449 -4.684 -11.626 1.00 85.81 77 ARG A N 1
ATOM 631 C CA . ARG A 1 77 ? -4.689 -5.232 -12.159 1.00 85.81 77 ARG A CA 1
ATOM 632 C C . ARG A 1 77 ? -5.128 -6.494 -11.415 1.00 85.81 77 ARG A C 1
ATOM 634 O O . ARG A 1 77 ? -6.281 -6.563 -11.022 1.00 85.81 77 ARG A O 1
ATOM 641 N N . GLY A 1 78 ? -4.226 -7.439 -11.157 1.00 88.62 78 GLY A N 1
ATOM 642 C CA . GLY A 1 78 ? -4.552 -8.682 -10.459 1.00 88.62 78 GLY A CA 1
ATOM 643 C C . GLY A 1 78 ? -5.003 -8.454 -9.016 1.00 88.62 78 GLY A C 1
ATOM 644 O O . GLY A 1 78 ? -6.004 -9.025 -8.598 1.00 88.62 78 GLY A O 1
ATOM 645 N N . TYR A 1 79 ? -4.332 -7.573 -8.262 1.00 91.00 79 TYR A N 1
ATOM 646 C CA . TYR A 1 79 ? -4.793 -7.217 -6.910 1.00 91.00 79 TYR A CA 1
ATOM 647 C C . TYR A 1 79 ? -6.122 -6.455 -6.928 1.00 91.00 79 TYR A C 1
ATOM 649 O O . TYR A 1 79 ? -6.958 -6.675 -6.054 1.00 91.00 79 TYR A O 1
ATOM 657 N N . TRP A 1 80 ? -6.337 -5.591 -7.922 1.00 92.69 80 TRP A N 1
ATOM 658 C CA . TRP A 1 80 ? -7.613 -4.910 -8.115 1.00 92.69 80 TRP A CA 1
ATOM 659 C C . TRP A 1 80 ? -8.747 -5.899 -8.406 1.00 92.69 80 TRP A C 1
ATOM 661 O O . TRP A 1 80 ? -9.743 -5.913 -7.687 1.00 92.69 80 TRP A O 1
ATOM 671 N N . GLU A 1 81 ? -8.578 -6.771 -9.399 1.00 93.12 81 GLU A N 1
ATOM 672 C CA . GLU A 1 81 ? -9.563 -7.792 -9.766 1.00 93.12 81 GLU A CA 1
ATOM 673 C C . GLU A 1 81 ? -9.866 -8.715 -8.576 1.00 93.12 81 GLU A C 1
ATOM 675 O O . GLU A 1 81 ? -11.034 -8.990 -8.297 1.00 93.12 81 GLU A O 1
ATOM 680 N N . GLN A 1 82 ? -8.846 -9.105 -7.802 1.00 94.69 82 GLN A N 1
ATOM 681 C CA . GLN A 1 82 ? -9.040 -9.892 -6.583 1.00 94.69 82 GLN A CA 1
ATOM 682 C C . GLN A 1 82 ? -9.795 -9.117 -5.497 1.00 94.69 82 GLN A C 1
ATOM 684 O O . GLN A 1 82 ? -10.617 -9.706 -4.807 1.00 94.69 82 GLN A O 1
ATOM 689 N N . SER A 1 83 ? -9.559 -7.812 -5.342 1.00 95.75 83 SER A N 1
ATOM 690 C CA . SER A 1 83 ? -10.302 -6.988 -4.375 1.00 95.75 83 SER A CA 1
ATOM 691 C C . SER A 1 83 ? -11.775 -6.827 -4.738 1.00 95.75 83 SER A C 1
ATOM 693 O O . SER A 1 83 ? -12.625 -6.774 -3.854 1.00 95.75 83 SER A O 1
ATOM 695 N N . VAL A 1 84 ? -12.088 -6.816 -6.036 1.00 95.56 84 VAL A N 1
ATOM 696 C CA . VAL A 1 84 ? -13.469 -6.806 -6.526 1.00 95.56 84 VAL A CA 1
ATOM 697 C C . VAL A 1 84 ? -14.124 -8.173 -6.309 1.00 95.56 84 VAL A C 1
ATOM 699 O O . VAL A 1 84 ? -15.276 -8.236 -5.886 1.00 95.56 84 VAL A O 1
ATOM 702 N N . ALA A 1 85 ? -13.401 -9.265 -6.572 1.00 97.00 85 ALA A N 1
ATOM 703 C CA . ALA A 1 85 ? -13.917 -10.626 -6.424 1.00 97.00 85 ALA A CA 1
ATOM 704 C C . ALA A 1 85 ? -14.056 -11.072 -4.954 1.00 97.00 85 ALA A C 1
ATOM 706 O O . ALA A 1 85 ? -15.026 -11.737 -4.594 1.00 97.00 85 ALA A O 1
ATOM 707 N N . GLU A 1 86 ? -13.102 -10.704 -4.096 1.00 96.56 86 GLU A N 1
ATOM 708 C CA . GLU A 1 86 ? -13.008 -11.111 -2.690 1.00 96.56 86 GLU A CA 1
ATOM 709 C C . GLU A 1 86 ? -12.761 -9.903 -1.757 1.00 96.56 86 GLU A C 1
ATOM 711 O O . GLU A 1 86 ? -11.737 -9.841 -1.068 1.00 96.56 86 GLU A O 1
ATOM 716 N N . PRO A 1 87 ? -13.705 -8.948 -1.648 1.00 94.62 87 PRO A N 1
ATOM 717 C CA . PRO A 1 87 ? -13.511 -7.712 -0.873 1.00 94.62 87 PRO A CA 1
ATOM 718 C C . PRO A 1 87 ? -13.311 -7.946 0.633 1.00 94.62 87 PRO A C 1
ATOM 720 O O . PRO A 1 87 ? -12.801 -7.091 1.348 1.00 94.62 87 PRO A O 1
ATOM 723 N N . HIS A 1 88 ? -13.693 -9.123 1.135 1.00 93.31 88 HIS A N 1
ATOM 724 C CA . HIS A 1 88 ? -13.485 -9.526 2.526 1.00 93.31 88 HIS A CA 1
ATOM 725 C C . HIS A 1 88 ? -12.079 -10.087 2.802 1.00 93.31 88 HIS A C 1
ATOM 727 O O . HIS A 1 88 ? -11.753 -10.321 3.966 1.00 93.31 88 HIS A O 1
ATOM 733 N N . ARG A 1 89 ? -11.285 -10.338 1.751 1.00 94.44 89 ARG A N 1
ATOM 734 C CA . ARG A 1 89 ? -9.940 -10.929 1.804 1.00 94.44 89 ARG A CA 1
ATOM 735 C C . ARG A 1 89 ? -8.867 -9.999 1.242 1.00 94.44 89 ARG A C 1
ATOM 737 O O . ARG A 1 89 ? -7.718 -10.084 1.664 1.00 94.44 89 ARG A O 1
ATOM 744 N N . VAL A 1 90 ? -9.225 -9.117 0.308 1.00 96.62 90 VAL A N 1
ATOM 745 C CA . VAL A 1 90 ? -8.303 -8.146 -0.291 1.00 96.62 90 VAL A CA 1
ATOM 746 C C . VAL A 1 90 ? -8.912 -6.748 -0.234 1.00 96.62 90 VAL A C 1
ATOM 748 O O . VAL A 1 90 ? -9.887 -6.460 -0.921 1.00 96.62 90 VAL A O 1
ATOM 751 N N . LEU A 1 91 ? -8.293 -5.865 0.553 1.00 96.94 91 LEU A N 1
ATOM 752 C CA . LEU A 1 91 ? -8.586 -4.433 0.565 1.00 96.94 91 LEU A CA 1
ATOM 753 C C . LEU A 1 91 ? -7.625 -3.707 -0.380 1.00 96.94 91 LEU A C 1
ATOM 755 O O . LEU A 1 91 ? -6.413 -3.712 -0.163 1.00 96.94 91 LEU A O 1
ATOM 759 N N . PHE A 1 92 ? -8.161 -3.065 -1.418 1.00 95.69 92 PHE A N 1
ATOM 760 C CA . PHE A 1 92 ? -7.375 -2.251 -2.343 1.00 95.69 92 PHE A CA 1
ATOM 761 C C . PHE A 1 92 ? -7.439 -0.775 -1.944 1.00 95.69 92 PHE A C 1
ATOM 763 O O . PHE A 1 92 ? -8.521 -0.207 -1.810 1.00 95.69 92 PHE A O 1
ATOM 770 N N . LEU A 1 93 ? -6.274 -0.147 -1.775 1.00 94.75 93 LEU A N 1
ATOM 771 C CA . LEU A 1 93 ? -6.142 1.247 -1.352 1.00 94.75 93 LEU A CA 1
ATOM 772 C C . LEU A 1 93 ? -5.372 2.042 -2.406 1.00 94.75 93 LEU A C 1
ATOM 774 O O . LEU A 1 9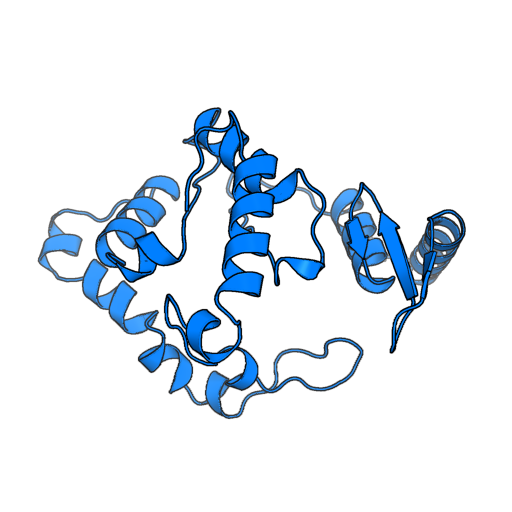3 ? -4.301 1.623 -2.848 1.00 94.75 93 LEU A O 1
ATOM 778 N N . LYS A 1 94 ? -5.892 3.215 -2.776 1.00 93.00 94 LYS A N 1
ATOM 779 C CA . LYS A 1 94 ? -5.177 4.184 -3.613 1.00 93.00 94 LYS A CA 1
ATOM 780 C C . LYS A 1 94 ? -4.539 5.243 -2.727 1.00 93.00 94 LYS A C 1
ATOM 782 O O . LYS A 1 94 ? -5.184 5.777 -1.830 1.00 93.00 94 LYS A O 1
ATOM 787 N N . TYR A 1 95 ? -3.273 5.553 -2.995 1.00 91.06 95 TYR A N 1
ATOM 788 C CA . TYR A 1 95 ? -2.531 6.543 -2.217 1.00 91.06 95 TYR A CA 1
ATOM 789 C C . TYR A 1 95 ? -3.219 7.912 -2.232 1.00 91.06 95 TYR A C 1
ATOM 791 O O . TYR A 1 95 ? -3.419 8.500 -1.177 1.00 91.06 95 TYR A O 1
ATOM 799 N N . ASP A 1 96 ? -3.656 8.373 -3.402 1.00 90.81 96 ASP A N 1
ATOM 800 C CA . ASP A 1 96 ? -4.279 9.687 -3.566 1.00 90.81 96 ASP A CA 1
ATOM 801 C C . ASP A 1 96 ? -5.597 9.802 -2.781 1.00 90.81 96 ASP A C 1
ATOM 803 O O . ASP A 1 96 ? -5.822 10.808 -2.110 1.00 90.81 96 ASP A O 1
ATOM 807 N N . ASP A 1 97 ? -6.413 8.741 -2.764 1.00 94.69 97 ASP A N 1
ATOM 808 C CA . ASP A 1 97 ? -7.645 8.686 -1.968 1.00 94.69 97 ASP A CA 1
ATOM 809 C C . ASP A 1 97 ? -7.334 8.711 -0.459 1.00 94.69 97 ASP A C 1
ATOM 811 O O . ASP A 1 97 ? -7.999 9.421 0.299 1.00 94.69 97 ASP A O 1
ATOM 815 N N . MET A 1 98 ? -6.301 7.981 -0.013 1.00 94.44 98 MET A N 1
ATOM 816 C CA . MET A 1 98 ? -5.850 8.011 1.386 1.00 94.44 98 MET A CA 1
ATOM 817 C C . MET A 1 98 ? -5.328 9.389 1.790 1.00 94.44 98 MET A C 1
ATOM 819 O O . MET A 1 98 ? -5.571 9.830 2.909 1.00 94.44 98 MET A O 1
ATOM 823 N N . MET A 1 99 ? -4.621 10.076 0.893 1.00 90.81 99 MET A N 1
ATOM 824 C CA . MET A 1 99 ? -4.130 11.430 1.142 1.00 90.81 99 MET A CA 1
ATOM 825 C C . MET A 1 99 ? -5.266 12.457 1.170 1.00 90.81 99 MET A C 1
ATOM 827 O O . MET A 1 99 ? -5.157 13.452 1.883 1.00 90.81 99 MET A O 1
ATOM 831 N N . ALA A 1 100 ? -6.349 12.225 0.422 1.00 94.75 100 ALA A N 1
ATOM 832 C CA . ALA A 1 100 ? -7.530 13.082 0.430 1.00 94.75 100 ALA A CA 1
ATOM 833 C C . ALA A 1 100 ? -8.370 12.926 1.710 1.00 94.75 100 ALA A C 1
ATOM 835 O O . ALA A 1 100 ? -8.880 13.921 2.223 1.00 94.75 100 ALA A O 1
ATOM 836 N N . ASP A 1 101 ? -8.505 11.704 2.238 1.00 96.62 101 ASP A N 1
ATOM 837 C CA . ASP A 1 101 ? -9.238 11.427 3.481 1.00 96.62 101 ASP A CA 1
ATOM 838 C C . ASP A 1 101 ? -8.633 10.235 4.242 1.00 96.62 101 ASP A C 1
ATOM 840 O O . ASP A 1 101 ? -9.075 9.084 4.129 1.00 96.62 101 ASP A O 1
ATOM 844 N N . ALA A 1 102 ? -7.602 10.512 5.040 1.00 96.38 102 ALA A N 1
ATOM 845 C CA . ALA A 1 102 ? -6.908 9.487 5.816 1.00 96.38 102 ALA A CA 1
ATOM 846 C C . ALA A 1 102 ? -7.809 8.861 6.892 1.00 96.38 102 ALA A C 1
ATOM 848 O O . ALA A 1 102 ? -7.736 7.655 7.125 1.00 96.38 102 ALA A O 1
ATOM 849 N N . GLY A 1 103 ? -8.689 9.649 7.521 1.00 97.31 103 GLY A N 1
ATOM 850 C CA . GLY A 1 103 ? -9.574 9.176 8.588 1.00 97.31 103 GLY A CA 1
ATOM 851 C C . GLY A 1 103 ? -10.570 8.129 8.092 1.00 97.31 103 GLY A C 1
ATOM 852 O O . GLY A 1 103 ? -10.743 7.085 8.726 1.00 97.31 103 GLY A O 1
ATOM 853 N N . LYS A 1 104 ? -11.172 8.353 6.917 1.00 97.81 104 LYS A N 1
ATOM 854 C CA . LYS A 1 104 ? -12.023 7.359 6.251 1.00 97.81 104 LYS A CA 1
ATOM 855 C C . LYS A 1 104 ? -11.267 6.060 5.976 1.00 97.81 104 LYS A C 1
ATOM 857 O O . LYS A 1 104 ? -11.780 4.986 6.282 1.00 97.81 104 LYS A O 1
ATOM 862 N N . HIS A 1 105 ? -10.057 6.138 5.424 1.00 97.81 105 HIS A N 1
ATOM 863 C CA . HIS A 1 105 ? -9.291 4.940 5.073 1.00 97.81 105 HIS A CA 1
ATOM 864 C C . HIS A 1 105 ? -8.772 4.189 6.304 1.00 97.81 105 HIS A C 1
ATOM 866 O O . HIS A 1 105 ? -8.769 2.962 6.297 1.00 97.81 105 HIS A O 1
ATOM 872 N N . VAL A 1 106 ? -8.418 4.888 7.388 1.00 97.94 106 VAL A N 1
ATOM 873 C CA . VAL A 1 106 ? -8.088 4.261 8.679 1.00 97.94 106 VAL A CA 1
ATOM 874 C C . VAL A 1 106 ? -9.275 3.458 9.217 1.00 97.94 106 VAL A C 1
ATOM 876 O O . VAL A 1 106 ? -9.093 2.312 9.625 1.00 97.94 106 VAL A O 1
ATOM 879 N N . LYS A 1 107 ? -10.499 4.000 9.146 1.00 98.06 107 LYS A N 1
ATOM 880 C CA . LYS A 1 107 ? -11.718 3.256 9.510 1.00 98.06 107 LYS A CA 1
ATOM 881 C C . LYS A 1 107 ? -11.937 2.038 8.605 1.00 98.06 107 LYS A C 1
ATOM 883 O O . LYS A 1 107 ? -12.162 0.948 9.120 1.00 98.06 107 LYS A O 1
ATOM 888 N N . MET A 1 108 ? -11.786 2.191 7.285 1.00 97.56 108 MET A N 1
ATOM 889 C CA . MET A 1 108 ? -11.896 1.072 6.332 1.00 97.56 108 MET A CA 1
ATOM 890 C C . MET A 1 108 ? -10.877 -0.045 6.611 1.00 97.56 108 MET A C 1
ATOM 892 O O . MET A 1 108 ? -11.221 -1.223 6.539 1.00 97.56 108 MET A O 1
ATOM 896 N N . ILE A 1 109 ? -9.629 0.304 6.947 1.00 97.75 109 ILE A N 1
ATOM 897 C CA . ILE A 1 109 ? -8.597 -0.671 7.326 1.00 97.75 109 ILE A CA 1
ATOM 898 C C . ILE A 1 109 ? -8.997 -1.385 8.621 1.00 97.75 109 ILE A C 1
ATOM 900 O O . ILE A 1 109 ? -8.931 -2.609 8.679 1.00 97.75 109 ILE A O 1
ATOM 904 N N . ALA A 1 110 ? -9.446 -0.653 9.641 1.00 97.62 110 ALA A N 1
ATOM 905 C CA . ALA A 1 110 ? -9.871 -1.233 10.914 1.00 97.62 110 ALA A CA 1
ATOM 906 C C . ALA A 1 110 ? -11.049 -2.215 10.743 1.00 97.62 110 ALA A C 1
ATOM 908 O O . ALA A 1 110 ? -11.024 -3.324 11.279 1.00 97.62 110 ALA A O 1
ATOM 909 N N . GLU A 1 111 ? -12.040 -1.857 9.921 1.00 96.88 111 GLU A N 1
ATOM 910 C CA . GLU A 1 111 ? -13.148 -2.741 9.539 1.00 96.88 111 GLU A CA 1
ATOM 911 C C . GLU A 1 111 ? -12.658 -4.007 8.823 1.00 96.88 111 GLU A C 1
ATOM 913 O O . GLU A 1 111 ? -13.072 -5.120 9.166 1.00 96.88 111 GLU A O 1
ATOM 918 N N . PHE A 1 112 ? -11.745 -3.858 7.859 1.00 96.81 112 PHE A N 1
ATOM 919 C CA . PHE A 1 112 ? -11.161 -4.978 7.122 1.00 96.81 112 PHE A CA 1
ATOM 920 C C . PHE A 1 112 ? -10.383 -5.934 8.037 1.00 96.81 112 PHE A C 1
A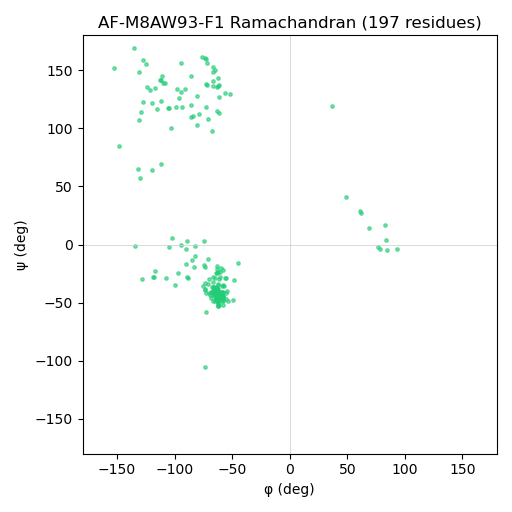TOM 922 O O . PHE A 1 112 ? -10.526 -7.152 7.927 1.00 96.81 112 PHE A O 1
ATOM 929 N N . LEU A 1 113 ? -9.638 -5.385 9.001 1.00 95.94 113 LEU A N 1
ATOM 930 C CA . LEU A 1 113 ? -8.913 -6.127 10.036 1.00 95.94 113 LEU A CA 1
ATOM 931 C C . LEU A 1 113 ? -9.820 -6.711 11.133 1.00 95.94 113 LEU A C 1
ATOM 933 O O . LEU A 1 113 ? -9.318 -7.318 12.076 1.00 95.94 113 LEU A O 1
ATOM 937 N N . ARG A 1 114 ? -11.148 -6.560 11.017 1.00 95.06 114 ARG A N 1
ATOM 938 C CA . ARG A 1 114 ? -12.152 -7.052 11.980 1.00 95.06 114 ARG A CA 1
ATOM 939 C C . ARG A 1 114 ? -12.030 -6.432 13.375 1.00 95.06 114 ARG A C 1
ATOM 941 O O . ARG A 1 114 ? -12.463 -7.031 14.355 1.00 95.06 114 ARG A O 1
ATOM 948 N N . VAL A 1 115 ? -11.500 -5.213 13.443 1.00 96.12 115 VAL A N 1
ATOM 949 C CA . VAL A 1 115 ? -11.367 -4.403 14.661 1.00 96.12 115 VAL A CA 1
ATOM 950 C C . VAL A 1 115 ? -11.925 -2.992 14.426 1.00 96.12 115 VAL A C 1
ATOM 952 O O . VAL A 1 115 ? -11.191 -2.013 14.537 1.00 96.12 115 VAL A O 1
ATOM 955 N N . PRO A 1 116 ? -13.208 -2.855 14.032 1.00 97.50 116 PRO A N 1
ATOM 956 C CA . PRO A 1 116 ? -13.786 -1.548 13.745 1.00 97.50 116 PRO A CA 1
ATOM 957 C C . PRO A 1 116 ? -13.780 -0.665 14.995 1.00 97.50 116 PRO A C 1
ATOM 959 O O . PRO A 1 116 ? -14.043 -1.143 16.099 1.00 97.50 116 PRO A O 1
ATOM 962 N N . PHE A 1 117 ? -13.540 0.631 14.804 1.00 97.94 117 PHE A N 1
ATOM 963 C CA . PHE A 1 117 ? -13.660 1.604 15.886 1.00 97.94 117 PHE A CA 1
ATOM 964 C C . PHE A 1 117 ? -15.094 1.636 16.425 1.00 97.94 117 PHE A C 1
ATOM 966 O O . PHE A 1 117 ? -16.068 1.665 15.668 1.00 97.94 117 PHE A O 1
ATOM 973 N N . THR A 1 118 ? -15.220 1.691 17.742 1.00 98.00 118 THR A N 1
ATOM 974 C CA . THR A 1 118 ? -16.486 1.919 18.437 1.00 98.00 118 THR A CA 1
ATOM 975 C C . THR A 1 118 ? -16.938 3.376 18.305 1.00 98.00 118 THR A C 1
ATOM 977 O O . THR A 1 118 ? -16.143 4.280 18.041 1.00 98.00 118 THR A O 1
ATOM 980 N N . GLY A 1 119 ? -18.231 3.637 18.525 1.00 97.38 119 GLY A N 1
ATOM 981 C CA . GLY A 1 119 ? -18.754 5.009 18.532 1.00 97.38 119 GLY A CA 1
ATOM 982 C C . GLY A 1 119 ? -18.069 5.898 19.577 1.00 97.38 119 GLY A C 1
ATOM 983 O O . GLY A 1 119 ? -17.804 7.066 19.303 1.00 97.38 119 GLY A O 1
ATOM 984 N N . GLU A 1 120 ? -17.718 5.324 20.731 1.00 97.94 120 GLU A N 1
ATOM 985 C CA . GLU A 1 120 ? -16.976 6.007 21.791 1.00 97.94 120 GLU A CA 1
ATOM 986 C C . GLU A 1 120 ? -15.562 6.381 21.334 1.00 97.94 120 GLU A C 1
ATOM 988 O O . GLU A 1 120 ? -15.197 7.548 21.438 1.00 97.94 120 GLU A O 1
ATOM 993 N N . GLU A 1 121 ? -14.804 5.454 20.741 1.00 98.12 121 GLU A N 1
ATOM 994 C CA . GLU A 1 121 ? -13.457 5.727 20.211 1.00 98.12 121 GLU A CA 1
ATOM 995 C C . GLU A 1 121 ? -13.467 6.786 19.107 1.00 98.12 121 GLU A C 1
ATOM 997 O O . GLU A 1 121 ? -12.613 7.674 19.090 1.00 98.12 121 GLU A O 1
ATOM 1002 N N . VAL A 1 122 ? -14.453 6.730 18.204 1.00 97.38 122 VAL A N 1
ATOM 1003 C CA . VAL A 1 122 ? -14.618 7.755 17.166 1.00 97.38 122 VAL A CA 1
ATOM 1004 C C . VAL A 1 122 ? -14.931 9.110 17.799 1.00 97.38 122 VAL A C 1
ATOM 1006 O O . VAL A 1 122 ? -14.305 10.102 17.442 1.00 97.38 122 VAL A O 1
ATOM 1009 N N . SER A 1 123 ? -15.859 9.172 18.760 1.00 97.00 123 SER A N 1
ATOM 1010 C CA . SER A 1 123 ? -16.187 10.426 19.457 1.00 97.00 123 SER A CA 1
ATOM 1011 C C . SER A 1 123 ? -15.040 10.955 20.327 1.00 97.00 123 SER A C 1
ATOM 1013 O O . SER A 1 123 ? -14.919 12.163 20.519 1.00 97.00 123 SER A O 1
ATOM 1015 N N . GLY A 1 124 ? -14.182 10.057 20.818 1.00 97.75 124 GLY A N 1
ATOM 1016 C CA . GLY A 1 124 ? -12.996 10.355 21.614 1.00 97.75 124 GLY A CA 1
ATOM 1017 C C . GLY A 1 124 ? -11.767 10.751 20.794 1.00 97.75 124 GLY A C 1
ATOM 1018 O O . GLY A 1 124 ? -10.733 11.050 21.383 1.00 97.75 124 GLY A O 1
ATOM 1019 N N . GLY A 1 125 ? -11.857 10.773 19.460 1.00 97.62 125 GLY A N 1
ATOM 1020 C CA . GLY A 1 125 ? -10.775 11.224 18.583 1.00 97.62 125 GLY A CA 1
ATOM 1021 C C . GLY A 1 125 ? -9.702 10.173 18.274 1.00 97.62 125 GLY A C 1
ATOM 1022 O O . GLY A 1 125 ? -8.606 10.525 17.837 1.00 97.62 125 GLY A O 1
ATOM 1023 N N . ALA A 1 126 ? -9.974 8.883 18.505 1.00 98.06 126 ALA A N 1
ATOM 1024 C CA . ALA A 1 126 ? -8.986 7.818 18.304 1.00 98.06 126 ALA A CA 1
ATOM 1025 C C . ALA A 1 126 ? -8.522 7.713 16.840 1.00 98.06 126 ALA A C 1
ATOM 1027 O O . ALA A 1 126 ? -7.361 7.416 16.562 1.00 98.06 126 ALA A O 1
ATOM 1028 N N . VAL A 1 127 ? -9.418 7.987 15.887 1.00 97.81 127 VAL A N 1
ATOM 1029 C CA . VAL A 1 127 ? -9.103 7.943 14.451 1.00 97.81 127 VAL A CA 1
ATOM 1030 C C . VAL A 1 127 ? -8.137 9.067 14.088 1.00 97.81 127 VAL A C 1
ATOM 1032 O O . VAL A 1 127 ? -7.133 8.833 13.416 1.00 97.81 127 VAL A O 1
ATOM 1035 N N . GLU A 1 128 ? -8.407 10.275 14.569 1.00 97.88 128 GLU A N 1
ATOM 1036 C CA . GLU A 1 128 ? -7.571 11.457 14.392 1.00 97.88 128 GLU A CA 1
ATOM 1037 C C . GLU A 1 128 ? -6.203 11.265 15.056 1.00 97.88 128 GLU A C 1
ATOM 1039 O O . GLU A 1 128 ? -5.181 11.655 14.489 1.00 97.88 128 GLU A O 1
ATOM 1044 N N . GLU A 1 129 ? -6.157 10.607 16.217 1.00 97.88 129 GLU A N 1
ATOM 1045 C CA . GLU A 1 129 ? -4.907 10.262 16.890 1.00 97.88 129 GLU A CA 1
ATOM 1046 C C . GLU A 1 129 ? -4.061 9.287 16.059 1.00 97.88 129 GLU A C 1
ATOM 1048 O O . GLU A 1 129 ? -2.865 9.525 15.867 1.00 97.88 129 GLU A O 1
ATOM 1053 N N . VAL A 1 130 ? -4.662 8.220 15.520 1.00 97.50 130 VAL A N 1
ATOM 1054 C CA . VAL A 1 130 ? -3.967 7.270 14.634 1.00 97.50 130 VAL A CA 1
ATOM 1055 C C . VAL A 1 130 ? -3.435 7.985 13.393 1.00 97.50 130 VAL A C 1
ATOM 1057 O O . VAL A 1 130 ? -2.252 7.852 13.070 1.00 97.50 130 VAL A O 1
ATOM 1060 N N . VAL A 1 131 ? -4.267 8.796 12.729 1.00 97.19 131 VAL A N 1
ATOM 1061 C CA . VAL A 1 131 ? -3.857 9.587 11.557 1.00 97.19 131 VAL A CA 1
ATOM 1062 C C . VAL A 1 131 ? -2.696 10.520 11.905 1.00 97.19 131 VAL A C 1
ATOM 1064 O O . VAL A 1 131 ? -1.717 10.580 11.165 1.00 97.19 131 VAL A O 1
ATOM 1067 N N . SER A 1 132 ? -2.764 11.211 13.044 1.00 96.75 132 SER A N 1
ATOM 1068 C CA . SER A 1 132 ? -1.714 12.122 13.508 1.00 96.75 132 SER A CA 1
ATOM 1069 C C . SER A 1 132 ? -0.392 11.391 13.761 1.00 96.75 132 SER A C 1
ATOM 1071 O O . SER A 1 132 ? 0.653 11.785 13.231 1.00 96.75 132 SER A O 1
ATOM 1073 N N . ARG A 1 133 ? -0.431 10.266 14.489 1.00 96.00 133 ARG A N 1
ATOM 1074 C CA . ARG A 1 133 ? 0.754 9.450 14.802 1.00 96.00 133 ARG A CA 1
ATOM 1075 C C . ARG A 1 133 ? 1.400 8.858 13.550 1.00 96.00 133 ARG A C 1
ATOM 1077 O O . ARG A 1 133 ? 2.628 8.813 13.465 1.00 96.00 133 ARG A O 1
ATOM 1084 N N . CYS A 1 134 ? 0.595 8.441 12.578 1.00 94.69 134 CYS A N 1
ATOM 1085 C CA . CYS A 1 134 ? 1.062 7.878 11.311 1.00 94.69 134 CYS A CA 1
ATOM 1086 C C . CYS A 1 134 ? 1.298 8.932 10.216 1.00 94.69 134 CYS A C 1
ATOM 1088 O O . CYS A 1 134 ? 1.637 8.569 9.089 1.00 94.69 134 CYS A O 1
ATOM 1090 N N . SER A 1 135 ? 1.127 10.222 10.517 1.00 93.94 135 SER A N 1
ATOM 1091 C CA . SER A 1 135 ? 1.301 11.287 9.531 1.00 93.94 135 SER A CA 1
ATOM 1092 C C . SER A 1 135 ? 2.748 11.380 9.045 1.00 93.94 135 SER A C 1
ATOM 1094 O O . SER A 1 135 ? 3.700 11.095 9.777 1.00 93.94 135 SER A O 1
ATOM 1096 N N . PHE A 1 136 ? 2.914 11.816 7.795 1.00 91.19 136 PHE A N 1
ATOM 1097 C CA . PHE A 1 136 ? 4.227 11.967 7.174 1.00 91.19 136 PHE A CA 1
ATOM 1098 C C . PHE A 1 136 ? 5.159 12.859 8.005 1.00 91.19 136 PHE A C 1
ATOM 1100 O O . PHE A 1 136 ? 6.294 12.470 8.269 1.00 91.19 136 PHE A O 1
ATOM 1107 N N . GLU A 1 137 ? 4.673 14.018 8.458 1.00 91.69 137 GLU A N 1
ATOM 1108 C CA . GLU A 1 137 ? 5.465 14.971 9.244 1.00 91.69 137 GLU A CA 1
ATOM 1109 C C . GLU A 1 137 ? 5.870 14.392 10.604 1.00 91.69 137 GLU A C 1
ATOM 1111 O O . GLU A 1 137 ? 7.039 14.477 10.989 1.00 91.69 137 GLU A O 1
ATOM 1116 N N . ASN A 1 138 ? 4.937 13.730 11.302 1.00 93.69 138 ASN A N 1
ATOM 1117 C CA . ASN A 1 138 ? 5.239 13.098 12.581 1.00 93.69 138 ASN A CA 1
ATOM 1118 C C . ASN A 1 138 ? 6.295 12.000 12.411 1.00 93.69 138 ASN A C 1
ATOM 1120 O O . ASN A 1 138 ? 7.340 12.053 13.058 1.00 93.69 138 ASN A O 1
ATOM 1124 N N . LEU A 1 139 ? 6.076 11.055 11.488 1.00 93.56 139 LEU A N 1
ATOM 1125 C CA . LEU A 1 139 ? 7.006 9.953 11.243 1.00 93.56 139 LEU A CA 1
ATOM 1126 C C . LEU A 1 139 ? 8.381 10.448 10.777 1.00 93.56 139 LEU A C 1
ATOM 1128 O O . LEU A 1 139 ? 9.390 9.948 11.272 1.00 93.56 139 LEU A O 1
ATOM 1132 N N . LYS A 1 140 ? 8.444 11.444 9.887 1.00 91.31 140 LYS A N 1
ATOM 1133 C CA . LYS A 1 140 ? 9.704 12.026 9.396 1.00 91.31 140 LYS A CA 1
ATOM 1134 C C . LYS A 1 140 ? 10.525 12.674 10.514 1.00 91.31 140 LYS A C 1
ATOM 1136 O O . LYS A 1 140 ? 11.752 12.619 10.479 1.00 91.31 140 LYS A O 1
ATOM 1141 N N . SER A 1 141 ? 9.860 13.285 11.495 1.00 91.00 141 SER A N 1
ATOM 1142 C CA . SER A 1 141 ? 10.523 13.978 12.608 1.00 91.00 141 SER A CA 1
ATOM 1143 C C . SER A 1 141 ? 11.148 13.042 13.654 1.00 91.00 141 SER A C 1
ATOM 1145 O O . SER A 1 141 ? 12.021 13.469 14.411 1.00 91.00 141 SER A O 1
ATOM 1147 N N . LEU A 1 142 ? 10.749 11.763 13.693 1.00 91.88 142 LEU A N 1
ATOM 1148 C CA . LEU A 1 142 ? 11.289 10.791 14.646 1.00 91.88 142 LEU A CA 1
ATOM 1149 C C . LEU A 1 142 ? 12.789 10.569 14.405 1.00 91.88 142 LEU A C 1
ATOM 1151 O O . LEU A 1 142 ? 13.214 10.344 13.274 1.00 91.88 142 LEU A O 1
ATOM 1155 N N . LEU A 1 143 ? 13.592 10.544 15.475 1.00 87.75 143 LEU A N 1
ATOM 1156 C CA . LEU A 1 143 ? 15.055 10.378 15.388 1.00 87.75 143 LEU A CA 1
ATOM 1157 C C . LEU A 1 143 ? 15.474 9.130 14.597 1.00 87.75 143 LEU A C 1
ATOM 1159 O O . LEU A 1 143 ? 16.390 9.184 13.782 1.00 87.75 143 LEU A O 1
ATOM 1163 N N . VAL A 1 144 ? 14.758 8.017 14.777 1.00 86.88 144 VAL A N 1
ATOM 1164 C CA . VAL A 1 144 ? 15.014 6.771 14.036 1.00 86.88 144 VAL A CA 1
ATOM 1165 C C . VAL A 1 144 ? 14.861 6.939 12.521 1.00 86.88 144 VAL A C 1
ATOM 1167 O O . VAL A 1 144 ? 15.519 6.239 11.757 1.00 86.88 144 VAL A O 1
ATOM 1170 N N . ASN A 1 145 ? 14.029 7.881 12.080 1.00 86.81 145 ASN A N 1
ATOM 1171 C CA . ASN A 1 145 ? 13.738 8.136 10.676 1.00 86.81 145 ASN A CA 1
ATOM 1172 C C . ASN A 1 145 ? 14.573 9.278 10.094 1.00 86.81 145 ASN A C 1
ATOM 1174 O O . ASN A 1 145 ? 14.800 9.292 8.890 1.00 86.81 145 ASN A O 1
ATOM 1178 N N . SER A 1 146 ? 15.062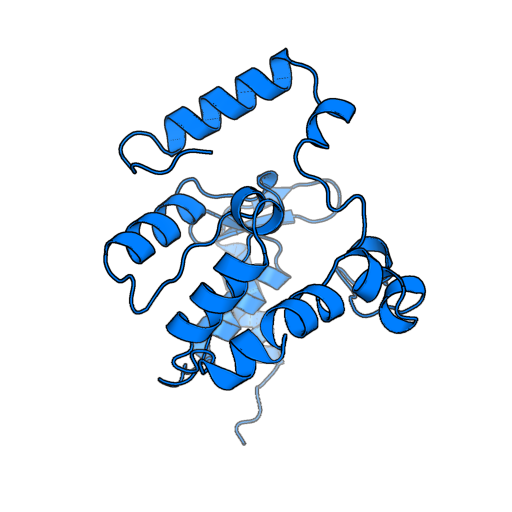 10.207 10.917 1.00 81.69 146 SER A N 1
ATOM 1179 C CA . SER A 1 146 ? 15.901 11.315 10.453 1.00 81.69 146 SER A CA 1
ATOM 1180 C C . SER A 1 146 ? 17.395 10.981 10.419 1.00 81.69 146 SER A C 1
ATOM 1182 O O . SER A 1 146 ? 18.100 11.522 9.571 1.00 81.69 146 SER A O 1
ATOM 1184 N N . SER A 1 147 ? 17.879 10.080 11.282 1.00 78.12 147 SER A N 1
ATOM 1185 C CA . SER A 1 147 ? 19.307 9.719 11.363 1.00 78.12 147 SER A CA 1
ATOM 1186 C C . SER A 1 147 ? 19.597 8.215 11.452 1.00 78.12 147 SER A C 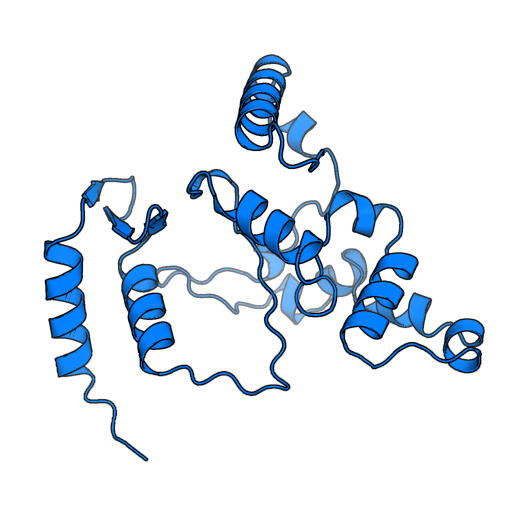1
ATOM 1188 O O . SER A 1 147 ? 20.762 7.816 11.492 1.00 78.12 147 SER A O 1
ATOM 1190 N N . GLY A 1 148 ? 18.569 7.360 11.482 1.00 81.69 148 GLY A N 1
ATOM 1191 C CA . GLY A 1 148 ? 18.744 5.907 11.522 1.00 81.69 148 GLY A CA 1
ATOM 1192 C C . GLY A 1 148 ? 19.140 5.296 10.175 1.00 81.69 148 GLY A C 1
ATOM 1193 O O . GLY A 1 148 ? 18.925 5.879 9.114 1.00 81.69 148 GLY A O 1
ATOM 1194 N N . VAL A 1 149 ? 19.686 4.080 10.222 1.00 80.88 149 VAL A N 1
ATOM 1195 C CA . VAL A 1 149 ? 20.019 3.257 9.049 1.00 80.88 149 VAL A CA 1
ATOM 1196 C C . VAL A 1 149 ? 19.445 1.862 9.277 1.00 80.88 149 VAL A C 1
ATOM 1198 O O . VAL A 1 149 ? 19.958 1.117 10.113 1.00 80.88 149 VAL A O 1
ATOM 1201 N N . SER A 1 150 ? 18.377 1.509 8.562 1.00 69.19 150 SER A N 1
ATOM 1202 C CA . SER A 1 150 ? 17.698 0.213 8.722 1.00 69.19 150 SER A CA 1
ATOM 1203 C C . SER A 1 150 ? 17.929 -0.753 7.562 1.00 69.19 150 SER A C 1
ATOM 1205 O O . SER A 1 150 ? 17.916 -1.961 7.787 1.00 69.19 150 SER A O 1
ATOM 1207 N N . ASP A 1 151 ? 18.159 -0.260 6.341 1.00 62.34 151 ASP A N 1
ATOM 1208 C CA . ASP A 1 151 ? 18.258 -1.111 5.150 1.00 62.34 151 ASP A CA 1
ATOM 1209 C C . ASP A 1 151 ? 19.682 -1.139 4.572 1.00 62.34 151 ASP A C 1
ATOM 1211 O O . ASP A 1 151 ? 20.400 -0.139 4.547 1.00 62.34 151 ASP A O 1
ATOM 1215 N N . ARG A 1 152 ? 20.093 -2.320 4.103 1.00 59.12 152 ARG A N 1
ATOM 1216 C CA . ARG A 1 152 ? 21.340 -2.555 3.368 1.00 59.12 152 ARG A CA 1
ATOM 1217 C C . ARG A 1 152 ? 21.012 -3.110 1.987 1.00 59.12 152 ARG A C 1
ATOM 1219 O O . ARG A 1 152 ? 21.380 -4.246 1.661 1.00 59.12 152 ARG A O 1
ATOM 1226 N N . ILE A 1 153 ? 20.326 -2.326 1.153 1.00 54.81 153 ILE A N 1
ATOM 1227 C CA . ILE A 1 153 ? 20.040 -2.723 -0.230 1.00 54.81 153 ILE A CA 1
ATOM 1228 C C . ILE A 1 153 ? 21.369 -2.900 -0.967 1.00 54.81 153 ILE A C 1
ATOM 1230 O O . ILE A 1 153 ? 22.137 -1.965 -1.175 1.00 54.81 153 ILE A O 1
ATOM 1234 N N . GLY A 1 154 ? 21.674 -4.144 -1.340 1.00 55.44 154 GLY A N 1
ATOM 1235 C CA . GLY A 1 154 ? 22.916 -4.472 -2.041 1.00 55.44 154 GLY A CA 1
ATOM 1236 C C . GLY A 1 154 ? 24.195 -4.329 -1.206 1.00 55.44 154 GLY A C 1
ATOM 1237 O O . GLY A 1 154 ? 25.268 -4.356 -1.800 1.00 55.44 154 GLY A O 1
ATOM 1238 N N . GLY A 1 155 ? 24.091 -4.219 0.125 1.00 60.22 155 GLY A N 1
ATOM 1239 C CA . GLY A 1 155 ? 25.233 -4.064 1.037 1.00 60.22 155 GLY A CA 1
ATOM 1240 C C . GLY A 1 155 ? 25.598 -2.614 1.372 1.00 60.22 155 GLY A C 1
ATOM 1241 O O . GLY A 1 155 ? 26.466 -2.401 2.213 1.00 60.22 155 GLY A O 1
ATOM 1242 N N . MET A 1 156 ? 24.919 -1.631 0.772 1.00 62.56 156 MET A N 1
ATOM 1243 C CA . MET A 1 156 ? 25.127 -0.209 1.057 1.00 62.56 156 MET A CA 1
ATOM 1244 C C . MET A 1 156 ? 24.131 0.269 2.120 1.00 62.56 156 MET A C 1
ATOM 1246 O O . MET A 1 156 ? 22.943 -0.018 1.971 1.00 62.56 156 MET A O 1
ATOM 1250 N N . PRO A 1 157 ? 24.574 0.973 3.178 1.00 72.00 157 PRO A N 1
ATOM 1251 C CA . PRO A 1 157 ? 23.664 1.541 4.165 1.00 72.00 157 PRO A CA 1
ATOM 1252 C C . PRO A 1 157 ? 22.733 2.558 3.498 1.00 72.00 157 PRO A C 1
ATOM 1254 O O . PRO A 1 157 ? 23.200 3.473 2.822 1.00 72.00 157 PRO A O 1
ATOM 1257 N N . MET A 1 158 ? 21.427 2.392 3.691 1.00 76.62 158 MET A N 1
ATOM 1258 C CA . MET A 1 158 ? 20.420 3.366 3.288 1.00 76.62 158 MET A CA 1
ATOM 1259 C C . MET A 1 158 ? 19.895 4.076 4.531 1.00 76.62 158 MET A C 1
ATOM 1261 O O . MET A 1 158 ? 19.333 3.446 5.430 1.00 76.62 158 MET A O 1
ATOM 1265 N N . GLU A 1 159 ? 20.107 5.389 4.583 1.00 85.81 159 GLU A N 1
ATOM 1266 C CA . GLU A 1 159 ? 19.559 6.236 5.639 1.00 85.81 159 GLU A CA 1
ATOM 1267 C C . GLU A 1 159 ? 18.033 6.200 5.596 1.00 85.81 159 GLU A C 1
ATOM 1269 O O . GLU A 1 159 ? 17.429 6.332 4.526 1.00 85.81 159 GLU A O 1
ATOM 1274 N N . ASN A 1 160 ? 17.405 6.079 6.762 1.00 86.62 160 ASN A N 1
ATOM 1275 C CA . ASN A 1 160 ? 15.952 6.020 6.890 1.00 86.62 160 ASN A CA 1
ATOM 1276 C C . ASN A 1 160 ? 15.272 7.306 6.403 1.00 86.62 160 ASN A C 1
ATOM 1278 O O . ASN A 1 160 ? 14.129 7.270 5.948 1.00 86.62 160 ASN A O 1
ATOM 1282 N N . SER A 1 161 ? 16.005 8.421 6.398 1.00 86.62 161 SER A N 1
ATOM 1283 C CA . SER A 1 161 ? 15.580 9.701 5.829 1.00 86.62 161 SER A CA 1
ATOM 1284 C C . SER A 1 161 ? 15.182 9.566 4.351 1.00 86.62 161 SER A C 1
ATOM 1286 O O . SER A 1 161 ? 14.277 10.261 3.885 1.00 86.62 161 SER A O 1
ATOM 1288 N N . SER A 1 162 ? 15.773 8.604 3.632 1.00 85.62 162 SER A N 1
ATOM 1289 C CA . SER A 1 162 ? 15.495 8.306 2.221 1.00 85.62 162 SER A CA 1
ATOM 1290 C C . SER A 1 162 ? 14.058 7.833 1.971 1.00 85.62 162 SER A C 1
ATOM 1292 O O . SER A 1 162 ? 13.547 8.010 0.864 1.00 85.62 162 SER A O 1
ATOM 1294 N N . TYR A 1 163 ? 13.377 7.273 2.980 1.00 84.81 163 TYR A N 1
ATOM 1295 C CA . TYR A 1 163 ? 11.959 6.903 2.881 1.00 84.81 163 TYR A CA 1
ATOM 1296 C C . TYR A 1 163 ? 11.027 8.130 2.907 1.00 84.81 163 TYR A C 1
ATOM 1298 O O . TYR A 1 163 ? 9.890 8.050 2.441 1.00 84.81 163 TYR A O 1
ATOM 1306 N N . PHE A 1 164 ? 11.502 9.287 3.388 1.00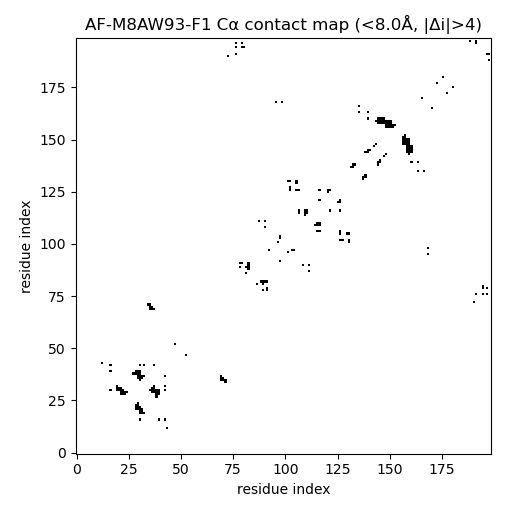 87.06 164 PHE A N 1
ATOM 1307 C CA . PHE A 1 164 ? 10.708 10.501 3.608 1.00 87.06 164 PHE A CA 1
ATOM 1308 C C . PHE A 1 164 ? 11.084 11.635 2.643 1.00 87.06 164 PHE A C 1
ATOM 1310 O O . PHE A 1 164 ? 11.613 12.674 3.047 1.00 87.06 164 PHE A O 1
ATOM 1317 N N . ARG A 1 165 ? 10.764 11.462 1.352 1.00 85.62 165 ARG A N 1
ATOM 1318 C CA . ARG A 1 165 ? 11.000 12.480 0.308 1.00 85.62 165 ARG A CA 1
ATOM 1319 C C . ARG A 1 165 ? 10.016 13.660 0.409 1.00 85.62 165 ARG A C 1
ATOM 1321 O O . ARG A 1 165 ? 10.147 14.508 1.290 1.00 85.62 165 ARG A O 1
ATOM 1328 N N . ALA A 1 166 ? 9.040 13.721 -0.501 1.00 83.56 166 ALA A N 1
ATOM 1329 C CA . ALA A 1 166 ? 8.074 14.815 -0.587 1.00 83.56 166 ALA A CA 1
ATOM 1330 C C . ALA A 1 166 ? 6.721 14.471 0.049 1.00 83.56 166 ALA A C 1
ATOM 1332 O O . ALA A 1 166 ? 6.095 15.362 0.609 1.00 83.56 166 ALA A O 1
ATOM 1333 N N . GLY A 1 167 ? 6.271 13.209 -0.043 1.00 80.94 167 GLY A N 1
ATOM 1334 C CA . GLY A 1 167 ? 4.986 12.770 0.520 1.00 80.94 167 GLY A CA 1
ATOM 1335 C C . GLY A 1 167 ? 3.764 13.481 -0.077 1.00 80.94 167 GLY A C 1
ATOM 1336 O O . GLY A 1 167 ? 2.776 13.682 0.620 1.00 80.94 167 GLY A O 1
ATOM 1337 N N . LYS A 1 168 ? 3.847 13.932 -1.338 1.00 85.62 168 LYS A N 1
ATOM 1338 C CA . LYS A 1 168 ? 2.834 14.782 -1.982 1.00 85.62 168 LYS A CA 1
ATOM 1339 C C . LYS A 1 168 ? 2.302 14.163 -3.267 1.00 85.62 168 LYS A C 1
ATOM 1341 O O . LYS A 1 168 ? 3.073 13.724 -4.121 1.00 85.62 168 LYS A O 1
ATOM 1346 N N . VAL A 1 169 ? 0.982 14.215 -3.426 1.00 88.06 169 VAL A N 1
ATOM 1347 C CA . VAL A 1 169 ? 0.298 13.901 -4.686 1.00 88.06 169 VAL A CA 1
ATOM 1348 C C . VAL A 1 169 ? 0.657 14.962 -5.730 1.00 88.06 169 VAL A C 1
ATOM 1350 O O . VAL A 1 169 ? 0.689 16.157 -5.436 1.00 88.06 169 VAL A O 1
ATOM 1353 N N . GLY A 1 170 ? 0.950 14.529 -6.957 1.00 87.62 170 GLY A N 1
ATOM 1354 C CA . GLY A 1 170 ? 1.250 15.432 -8.075 1.00 87.62 170 GLY A CA 1
ATOM 1355 C C . GLY A 1 170 ? 2.699 15.926 -8.171 1.00 87.62 170 GLY A C 1
ATOM 1356 O O . GLY A 1 170 ? 3.004 16.692 -9.084 1.00 87.62 170 GLY A O 1
ATOM 1357 N N . ASP A 1 171 ? 3.605 15.460 -7.304 1.00 89.38 171 ASP A N 1
ATOM 1358 C CA . ASP A 1 171 ? 5.037 15.818 -7.330 1.00 89.38 171 ASP A CA 1
ATOM 1359 C C . ASP A 1 171 ? 5.717 15.466 -8.669 1.00 89.38 171 ASP A C 1
ATOM 1361 O O . ASP A 1 171 ? 6.702 16.085 -9.061 1.00 89.38 171 ASP A O 1
ATOM 1365 N N . TRP A 1 172 ? 5.144 14.531 -9.439 1.00 88.12 172 TRP A N 1
ATOM 1366 C CA . TRP A 1 172 ? 5.604 14.180 -10.786 1.00 88.12 172 TRP A CA 1
ATOM 1367 C C . TRP A 1 172 ? 5.674 15.382 -11.740 1.00 88.12 172 TRP A C 1
ATOM 1369 O O . TRP A 1 172 ? 6.529 15.393 -12.624 1.00 88.12 172 TRP A O 1
ATOM 1379 N N . LYS A 1 173 ? 4.834 16.411 -11.546 1.00 89.62 173 LYS A N 1
ATOM 1380 C CA . LYS A 1 173 ? 4.799 17.623 -12.385 1.00 89.62 173 LYS A CA 1
ATOM 1381 C C . LYS A 1 173 ? 6.097 18.430 -12.328 1.00 89.62 173 LYS A C 1
ATOM 1383 O O . LYS A 1 173 ? 6.362 19.217 -13.228 1.00 89.62 173 LYS A O 1
ATOM 1388 N N . THR A 1 174 ? 6.904 18.246 -11.282 1.00 91.94 174 THR A N 1
ATOM 1389 C CA . THR A 1 174 ? 8.209 18.911 -11.145 1.00 91.94 174 THR A CA 1
ATOM 1390 C C . THR A 1 174 ? 9.334 18.162 -11.868 1.00 91.94 174 THR A C 1
ATOM 1392 O O . THR A 1 174 ? 10.412 18.715 -12.071 1.00 91.94 174 THR A O 1
ATOM 1395 N N . HIS A 1 175 ? 9.085 16.914 -12.282 1.00 89.06 175 HIS A N 1
ATOM 1396 C CA . HIS A 1 175 ? 10.087 16.013 -12.853 1.00 89.06 175 HIS A CA 1
ATOM 1397 C C . HIS A 1 175 ? 9.793 15.592 -14.298 1.00 89.06 175 HIS A C 1
ATOM 1399 O O . HIS A 1 175 ? 10.723 15.259 -15.032 1.00 89.06 175 HIS A O 1
ATOM 1405 N N . LEU A 1 176 ? 8.522 15.562 -14.706 1.00 91.12 176 LEU A N 1
ATOM 1406 C CA . LEU A 1 176 ? 8.091 15.099 -16.024 1.00 91.12 176 LEU A CA 1
ATOM 1407 C C . LEU A 1 176 ? 7.536 16.252 -16.854 1.00 91.12 176 LEU A C 1
ATOM 1409 O O . LEU A 1 176 ? 6.797 17.096 -16.351 1.00 91.12 176 LEU A O 1
ATOM 1413 N N . THR A 1 177 ? 7.834 16.241 -18.152 1.00 94.62 177 THR A N 1
ATOM 1414 C CA . THR A 1 177 ? 7.143 17.108 -19.110 1.00 94.62 177 THR A CA 1
ATOM 1415 C C . THR A 1 177 ? 5.715 16.613 -19.342 1.00 94.62 177 THR A C 1
ATOM 1417 O O . THR A 1 177 ? 5.409 15.435 -19.134 1.00 94.62 177 THR A O 1
ATOM 1420 N N . GLU A 1 178 ? 4.839 17.484 -19.843 1.00 94.19 178 GLU A N 1
ATOM 1421 C CA . GLU A 1 178 ? 3.469 17.092 -20.203 1.00 94.19 178 GLU A CA 1
ATOM 1422 C C . GLU A 1 178 ? 3.428 15.952 -21.226 1.00 94.19 178 GLU A C 1
ATOM 1424 O O . GLU A 1 178 ? 2.561 15.087 -21.157 1.00 94.19 178 GLU A O 1
ATOM 1429 N N . GLU A 1 179 ? 4.367 15.926 -22.174 1.00 95.44 179 GLU A N 1
ATOM 1430 C CA . GLU A 1 179 ? 4.455 14.853 -23.165 1.00 95.44 179 GLU A CA 1
ATOM 1431 C C . GLU A 1 179 ? 4.798 13.509 -22.506 1.00 95.44 179 GLU A C 1
ATOM 1433 O O . GLU A 1 179 ? 4.206 12.482 -22.840 1.00 95.44 179 GLU A O 1
ATOM 1438 N N . MET A 1 180 ? 5.735 13.504 -21.551 1.00 93.25 180 MET A N 1
ATOM 1439 C CA . MET A 1 180 ? 6.095 12.299 -20.798 1.00 93.25 180 MET A CA 1
ATOM 1440 C C . MET A 1 180 ? 4.928 11.810 -19.938 1.00 93.25 180 MET A C 1
ATOM 1442 O O . MET A 1 180 ? 4.669 10.608 -19.905 1.00 93.25 180 MET A O 1
ATOM 1446 N N . ALA A 1 181 ? 4.217 12.732 -19.285 1.00 92.12 181 ALA A N 1
ATOM 1447 C CA . ALA A 1 181 ? 3.038 12.419 -18.487 1.00 92.12 181 ALA A CA 1
ATOM 1448 C C . ALA A 1 181 ? 1.928 11.805 -19.347 1.00 92.12 181 ALA A C 1
ATOM 1450 O O . ALA A 1 181 ? 1.521 10.679 -19.085 1.00 92.12 181 ALA A O 1
ATOM 1451 N N . LYS A 1 182 ? 1.566 12.450 -20.465 1.00 93.38 182 LYS A N 1
ATOM 1452 C CA . LYS A 1 182 ? 0.571 11.925 -21.417 1.00 93.38 182 LYS A CA 1
ATOM 1453 C C . LYS A 1 182 ? 0.929 10.530 -21.926 1.00 93.38 182 LYS A C 1
ATOM 1455 O O . LYS A 1 182 ? 0.063 9.669 -22.031 1.00 93.38 182 LYS A O 1
ATOM 1460 N N . LYS A 1 183 ? 2.208 10.274 -22.230 1.00 92.56 183 LYS A N 1
ATOM 1461 C CA . LYS A 1 183 ? 2.664 8.933 -22.634 1.00 92.56 183 LYS A CA 1
ATOM 1462 C C . LYS A 1 183 ? 2.442 7.898 -21.532 1.00 92.56 183 LYS A C 1
ATOM 1464 O O . LYS A 1 183 ? 2.034 6.780 -21.838 1.00 92.56 183 LYS A O 1
ATOM 1469 N N . LEU A 1 184 ? 2.720 8.243 -20.274 1.00 89.06 184 LEU A N 1
ATOM 1470 C CA . LEU A 1 184 ? 2.468 7.354 -19.139 1.00 89.06 184 LEU A CA 1
ATOM 1471 C C . LEU A 1 184 ? 0.970 7.125 -18.927 1.00 89.06 184 LEU A C 1
ATOM 1473 O O . LEU A 1 184 ? 0.583 5.970 -18.763 1.00 89.06 184 LEU A O 1
ATOM 1477 N N . ASP A 1 185 ? 0.149 8.172 -19.017 1.00 90.00 185 ASP A N 1
ATOM 1478 C CA . ASP A 1 185 ? -1.310 8.081 -18.893 1.00 90.00 185 ASP A CA 1
ATOM 1479 C C . ASP A 1 185 ? -1.881 7.114 -19.936 1.00 90.00 185 ASP A C 1
ATOM 1481 O O . ASP A 1 185 ? -2.564 6.157 -19.577 1.00 90.00 185 ASP A O 1
ATOM 1485 N N . CYS A 1 186 ? -1.490 7.250 -21.210 1.00 90.44 186 CYS A N 1
ATOM 1486 C CA . CYS A 1 186 ? -1.914 6.321 -22.261 1.00 90.44 186 CYS A CA 1
ATOM 1487 C C . CYS A 1 186 ? -1.510 4.865 -21.966 1.00 90.44 186 CYS A C 1
ATOM 1489 O O . CYS A 1 186 ? -2.301 3.948 -22.185 1.00 90.44 186 CYS A O 1
ATOM 1491 N N . ILE A 1 187 ? -0.293 4.632 -21.458 1.00 88.31 187 ILE A N 1
ATOM 1492 C CA . ILE A 1 187 ? 0.171 3.283 -21.093 1.00 88.31 187 ILE A CA 1
ATOM 1493 C C . ILE A 1 187 ? -0.657 2.718 -19.932 1.00 88.31 187 ILE A C 1
ATOM 1495 O O . ILE A 1 187 ? -0.969 1.525 -19.924 1.00 88.31 187 ILE A O 1
ATOM 1499 N N . VAL A 1 188 ? -0.978 3.541 -18.931 1.00 86.56 188 VAL A N 1
ATOM 1500 C CA . VAL A 1 188 ? -1.786 3.136 -17.774 1.00 86.56 188 VAL A CA 1
ATOM 1501 C C . VAL A 1 188 ? -3.215 2.821 -18.212 1.00 86.56 188 VAL A C 1
ATOM 1503 O O . VAL A 1 188 ? -3.705 1.731 -17.916 1.00 86.56 188 VAL A O 1
ATOM 1506 N N . GLU A 1 189 ? -3.846 3.702 -18.986 1.00 88.19 189 GLU A N 1
ATOM 1507 C CA . GLU A 1 189 ? -5.191 3.504 -19.534 1.00 88.19 189 GLU A CA 1
ATOM 1508 C C . GLU A 1 189 ? -5.291 2.240 -20.391 1.00 88.19 189 GLU A C 1
ATOM 1510 O O . GLU A 1 189 ? -6.242 1.470 -20.260 1.00 88.19 189 GLU A O 1
ATOM 1515 N N . GLU A 1 190 ? -4.311 1.989 -21.265 1.00 88.38 190 GLU A N 1
ATOM 1516 C CA . GLU A 1 190 ? -4.284 0.782 -22.093 1.00 88.38 190 GLU A CA 1
ATOM 1517 C C . GLU A 1 190 ? -4.198 -0.481 -21.228 1.00 88.38 190 GLU A C 1
ATOM 1519 O O . GLU A 1 190 ? -4.961 -1.426 -21.436 1.00 88.38 190 GLU A O 1
ATOM 1524 N N . LYS A 1 191 ? -3.314 -0.490 -20.223 1.00 83.31 191 LYS A N 1
ATOM 1525 C CA . LYS A 1 191 ? -3.123 -1.649 -19.337 1.00 83.31 191 LYS A CA 1
ATOM 1526 C C . LYS A 1 191 ? -4.331 -1.924 -18.442 1.00 83.31 191 LYS A C 1
ATOM 1528 O O . LYS A 1 191 ? -4.647 -3.086 -18.177 1.00 83.31 191 LYS A O 1
ATOM 1533 N N . LEU A 1 192 ? -4.995 -0.874 -17.968 1.00 86.69 192 LEU A N 1
ATOM 1534 C CA . LEU A 1 192 ? -6.135 -0.981 -17.055 1.00 86.69 192 LEU A CA 1
ATOM 1535 C C . LEU A 1 192 ? -7.478 -1.072 -17.781 1.00 86.69 192 LEU A C 1
ATOM 1537 O O . LEU A 1 192 ? -8.514 -1.276 -17.141 1.00 86.69 192 LEU A O 1
ATOM 1541 N N . ARG A 1 193 ? -7.482 -0.975 -19.113 1.00 88.94 193 ARG A N 1
ATOM 1542 C CA . ARG A 1 193 ? -8.695 -1.035 -19.925 1.00 88.94 193 ARG A CA 1
ATOM 1543 C C . ARG A 1 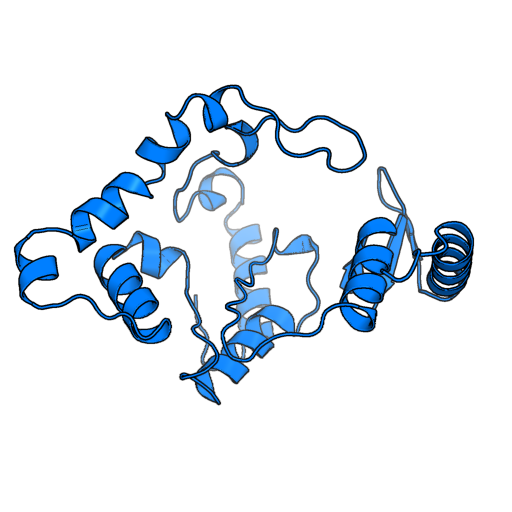193 ? -9.532 -2.269 -19.592 1.00 88.94 193 ARG A C 1
ATOM 1545 O O . ARG A 1 193 ? -9.039 -3.400 -19.559 1.00 88.94 193 ARG A O 1
ATOM 1552 N N . GLY A 1 194 ? -10.819 -2.024 -19.353 1.00 89.50 194 GLY A N 1
ATOM 1553 C CA . GLY A 1 194 ? -11.803 -3.055 -19.027 1.00 89.50 194 GLY A CA 1
ATOM 1554 C C . GLY A 1 194 ? -11.737 -3.586 -17.593 1.00 89.50 194 GLY A C 1
ATOM 1555 O O . GLY A 1 194 ? -12.570 -4.411 -17.245 1.00 89.50 194 GLY A O 1
ATOM 1556 N N . SER A 1 195 ? -10.797 -3.126 -16.757 1.00 88.12 195 SER A N 1
ATOM 1557 C CA . SER A 1 195 ? -10.732 -3.536 -15.344 1.00 88.12 195 SER A CA 1
ATOM 1558 C C . SER A 1 195 ? -11.668 -2.729 -14.435 1.00 88.12 195 SER A C 1
ATOM 1560 O O . SER A 1 195 ? -11.970 -3.159 -13.327 1.00 88.12 195 SER A O 1
ATOM 1562 N N . GLY A 1 196 ? -12.111 -1.547 -14.879 1.00 90.88 196 GLY A N 1
ATOM 1563 C CA . GLY A 1 196 ? -12.862 -0.594 -14.054 1.00 90.88 196 GLY A CA 1
ATOM 1564 C C . GLY A 1 196 ? -11.996 0.223 -13.085 1.00 90.88 196 GLY A C 1
ATOM 1565 O O . GLY A 1 196 ? -12.524 1.119 -12.435 1.00 90.88 196 GLY A O 1
ATOM 1566 N N . LEU A 1 197 ? -10.683 -0.041 -13.007 1.00 89.88 197 LEU A N 1
ATOM 1567 C CA . LEU A 1 197 ? -9.744 0.753 -12.215 1.00 89.88 197 LEU A CA 1
ATOM 1568 C C . LEU A 1 197 ? -9.329 2.025 -12.963 1.00 89.88 197 LEU A C 1
ATOM 1570 O O . LEU A 1 197 ? -8.831 1.952 -14.088 1.00 89.88 197 LEU A O 1
ATOM 1574 N N . THR A 1 198 ? -9.469 3.171 -12.298 1.00 87.38 198 THR A N 1
ATOM 1575 C CA . THR A 1 198 ? -9.040 4.486 -12.794 1.00 87.38 198 THR A CA 1
ATOM 1576 C C . THR A 1 198 ? -8.218 5.233 -11.742 1.00 87.38 198 THR A C 1
ATOM 1578 O O . THR A 1 198 ? -8.447 5.084 -10.533 1.00 87.38 198 THR A O 1
ATOM 1581 N N . PHE A 1 199 ? -7.279 6.047 -12.223 1.00 82.69 199 PHE A N 1
ATOM 1582 C CA . PHE A 1 199 ? -6.410 6.923 -11.438 1.00 82.69 199 PHE A CA 1
ATOM 1583 C C . PHE A 1 199 ? -6.651 8.378 -11.825 1.00 82.69 199 PHE A C 1
ATOM 1585 O O . PHE A 1 199 ? -6.955 8.611 -13.016 1.00 82.69 199 PHE A O 1
#